Protein AF-A0A1G0ZUS7-F1 (afdb_monomer_lite)

Sequence (231 aa):
MAGQDLVIRFDSADAAWLKGYTHFLSGVLDILMAYDWMPVWNQCAHLVFSNPKPIPPIAQHAAIGNRRDMGQWLDFIAALHDMRLELIQKDGLRRARDEFRGMISSSRVCWQRVLAETDDEHEWLPGPTQTGPGGAKITAQQIEGWQLVLNELESILQGQKLLPHWRIKAGEGINVEKFVNSPPRLDMVLLIQGSAFIPYLEEGPMSDRDTWQRLIQPFGPGFPMFALWSN

Foldseek 3Di:
DPDDPQDADDDPLNVLQVQLVVLQVLLVVLVVVQWDLVQLCLLAVVVPDVDDVPDRPVNVVDDPDPCVVVSNVVSVVSSLQSQQTDGPHLQSLVSSLVSNVSSLVSLVVSLVVLVVDDDQDAHCDHDQVHAYTPRDHDHPVNSVLVNLVSVLSNCQSVQQAFEDAPPDDPQKGFRSVVCSNGPDRGRPVCVNVVVVRVVRIDGHHYPDPVVVCVSCVVCPVNSVVCVVSSD

Secondary structure (DSSP, 8-state):
-PPPP------HHHHHHHHHHHHHHHHHHHHHHHB--HHHHHHHHHHH-SS-SSPPTGGGTPPPSTTHHHHHHHHHHHHHHT-EE-B--TTHHHHHHHHHHHHHHHHHHHHHHHTT----SS-SS--TTS--GGG----HHHHHHHHHHHHHHHHHHTTSSBBP-TTSPTTEEE-HHHHHHSPPPEEHHHHHHSGGGGGGEEES-B--HHHHHHHTGGGGGGHHHHHHHH-

Radius of gyration: 21.59 Å; chains: 1; bounding box: 58×38×53 Å

Structure (mmCIF, N/CA/C/O backbone):
data_AF-A0A1G0ZUS7-F1
#
_entry.id   AF-A0A1G0ZUS7-F1
#
loop_
_atom_site.group_PDB
_atom_site.id
_atom_site.type_symbol
_atom_site.label_atom_id
_atom_site.label_alt_id
_atom_site.label_comp_id
_atom_site.label_asym_id
_atom_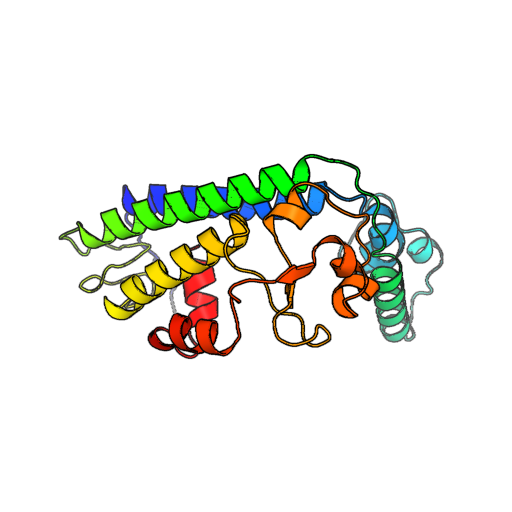site.label_entity_id
_atom_site.label_seq_id
_atom_site.pdbx_PDB_ins_code
_atom_site.Cartn_x
_atom_site.Cartn_y
_atom_site.Cartn_z
_atom_site.occupancy
_atom_site.B_iso_or_equiv
_atom_site.auth_seq_id
_atom_site.auth_comp_id
_atom_site.auth_asym_id
_atom_site.auth_atom_id
_atom_site.pdbx_PDB_model_num
ATOM 1 N N . MET A 1 1 ? 14.882 -6.032 32.076 1.00 41.84 1 MET A N 1
ATOM 2 C CA . MET A 1 1 ? 13.448 -6.080 32.421 1.00 41.84 1 MET A CA 1
ATOM 3 C C . MET A 1 1 ? 12.914 -7.351 31.799 1.00 41.84 1 MET A C 1
ATOM 5 O O . MET A 1 1 ? 13.115 -7.529 30.605 1.00 41.84 1 MET A O 1
ATOM 9 N N . ALA A 1 2 ? 12.400 -8.278 32.608 1.00 43.47 2 ALA A N 1
ATOM 10 C CA . ALA A 1 2 ? 11.732 -9.468 32.088 1.00 43.47 2 ALA A CA 1
ATOM 11 C C . ALA A 1 2 ? 10.579 -8.998 31.191 1.00 43.47 2 ALA A C 1
ATOM 13 O O . ALA A 1 2 ? 9.853 -8.085 31.589 1.00 43.47 2 ALA A O 1
ATOM 14 N N . GLY A 1 3 ? 10.487 -9.529 29.969 1.00 52.81 3 GLY A N 1
ATOM 15 C CA . GLY A 1 3 ? 9.371 -9.225 29.081 1.00 52.81 3 GLY A CA 1
ATOM 16 C C . GLY A 1 3 ? 8.083 -9.581 29.809 1.00 52.81 3 GLY A C 1
ATOM 17 O O . GLY A 1 3 ? 7.973 -10.687 30.328 1.00 52.81 3 GLY A O 1
ATOM 18 N N . GLN A 1 4 ? 7.158 -8.632 29.931 1.00 62.69 4 GLN A N 1
ATOM 19 C CA . GLN A 1 4 ? 5.796 -8.998 30.295 1.00 62.69 4 GLN A CA 1
ATOM 20 C C . GLN A 1 4 ? 5.309 -9.968 29.220 1.00 62.69 4 GLN A C 1
ATOM 22 O O . GLN A 1 4 ? 5.451 -9.667 28.032 1.00 62.69 4 GLN A O 1
ATOM 27 N N . ASP A 1 5 ? 4.815 -11.134 29.628 1.00 73.06 5 ASP A N 1
ATOM 28 C CA . ASP A 1 5 ? 4.242 -12.096 28.697 1.00 73.06 5 ASP A CA 1
ATOM 29 C C . ASP A 1 5 ? 3.102 -11.400 27.943 1.00 73.06 5 ASP A C 1
ATOM 31 O O . ASP A 1 5 ? 2.133 -10.935 28.545 1.00 73.06 5 ASP A O 1
ATOM 35 N N . LEU A 1 6 ? 3.254 -11.263 26.624 1.00 84.12 6 LEU A N 1
ATOM 36 C CA . LEU A 1 6 ? 2.206 -10.748 25.753 1.00 84.12 6 LEU A CA 1
ATOM 37 C C . LEU A 1 6 ? 1.100 -11.804 25.691 1.00 84.12 6 LEU A C 1
ATOM 39 O O . LEU A 1 6 ? 1.192 -12.767 24.932 1.00 84.12 6 LEU A O 1
ATOM 43 N N . VAL A 1 7 ? 0.076 -11.634 26.521 1.00 88.31 7 VAL A N 1
ATOM 44 C CA . VAL A 1 7 ? -1.140 -12.447 26.492 1.00 88.31 7 VAL A CA 1
ATOM 45 C C . VAL A 1 7 ? -2.146 -11.736 25.601 1.00 88.31 7 VAL A C 1
ATOM 47 O O . VAL A 1 7 ? -2.374 -10.547 25.790 1.00 88.31 7 VAL A O 1
ATOM 50 N N . ILE A 1 8 ? -2.707 -12.458 24.631 1.00 91.25 8 ILE A N 1
ATOM 51 C CA . ILE A 1 8 ? -3.741 -11.976 23.708 1.00 91.25 8 ILE A CA 1
ATOM 52 C C . ILE A 1 8 ? -4.819 -13.044 23.602 1.00 91.25 8 ILE A C 1
ATOM 54 O O . ILE A 1 8 ? -4.498 -14.223 23.408 1.00 91.25 8 ILE A O 1
ATOM 58 N N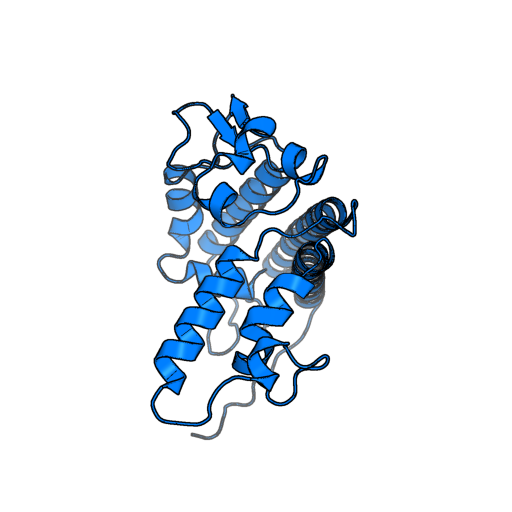 . ARG A 1 9 ? -6.086 -12.644 23.702 1.00 92.25 9 ARG A N 1
ATOM 59 C CA . ARG A 1 9 ? -7.227 -13.538 23.515 1.00 92.25 9 ARG A CA 1
ATOM 60 C C . ARG A 1 9 ? -7.836 -13.321 22.134 1.00 92.25 9 ARG A C 1
ATOM 62 O O . ARG A 1 9 ? -8.729 -12.512 21.969 1.00 92.25 9 ARG A O 1
ATOM 69 N N . PHE A 1 10 ? -7.366 -14.103 21.165 1.00 92.19 10 PHE A N 1
ATOM 70 C CA . PHE A 1 10 ? -7.864 -14.020 19.794 1.00 92.19 10 PHE A CA 1
ATOM 71 C C . PHE A 1 10 ? -9.353 -14.352 19.700 1.00 92.19 10 PHE A C 1
ATOM 73 O O . PHE A 1 10 ? -9.780 -15.450 20.077 1.00 92.19 10 PHE A O 1
ATOM 80 N N . ASP A 1 11 ? -10.109 -13.428 19.128 1.00 93.19 11 ASP A N 1
ATOM 81 C CA . ASP A 1 11 ? -11.555 -13.515 19.023 1.00 93.19 11 ASP A CA 1
ATOM 82 C C . ASP A 1 11 ? -12.038 -13.478 17.546 1.00 93.19 11 ASP A C 1
ATOM 84 O O . ASP A 1 11 ? -11.294 -13.726 16.585 1.00 93.19 11 ASP A O 1
ATOM 88 N N . SER A 1 12 ? -13.334 -13.235 17.341 1.00 94.94 12 SER A N 1
ATOM 89 C CA . SER A 1 12 ? -13.907 -13.099 16.007 1.00 94.94 12 SER A CA 1
ATOM 90 C C . SER A 1 12 ? -13.539 -11.786 15.303 1.00 94.94 12 SER A C 1
ATOM 92 O O . SER A 1 12 ? -13.473 -11.784 14.066 1.00 94.94 12 SER A O 1
ATOM 94 N N . ALA A 1 13 ? -13.332 -10.680 16.021 1.00 95.88 13 ALA A N 1
ATOM 95 C CA . ALA A 1 13 ? -12.836 -9.438 15.443 1.00 95.88 13 ALA A CA 1
ATOM 96 C C . ALA A 1 13 ? -11.406 -9.623 14.932 1.00 95.88 13 ALA A C 1
ATOM 98 O O . ALA A 1 13 ? -11.127 -9.329 13.765 1.00 95.88 13 ALA A O 1
ATOM 99 N N . ASP A 1 14 ? -10.552 -10.258 15.728 1.00 95.25 14 ASP A N 1
ATOM 100 C CA . ASP A 1 14 ? -9.160 -10.524 15.375 1.00 95.25 14 ASP A CA 1
ATOM 101 C C . ASP A 1 14 ? -9.022 -11.481 14.187 1.00 95.25 14 ASP A C 1
ATOM 103 O O . ASP A 1 14 ? -8.157 -11.321 13.321 1.00 95.25 14 ASP A O 1
ATOM 107 N N . ALA A 1 15 ? -9.922 -12.461 14.078 1.00 96.75 15 ALA A N 1
ATOM 108 C CA . ALA A 1 15 ? -9.993 -13.316 12.899 1.00 96.75 15 ALA A CA 1
ATOM 109 C C . ALA A 1 15 ? -10.346 -12.520 11.625 1.00 96.75 15 ALA A C 1
ATOM 111 O O . ALA A 1 15 ? -9.809 -12.797 10.547 1.00 96.75 15 ALA A O 1
ATOM 112 N N . ALA A 1 16 ? -11.236 -11.524 11.724 1.00 98.00 16 ALA A N 1
ATOM 113 C CA . ALA A 1 16 ? -11.559 -10.639 10.603 1.00 98.00 16 ALA A CA 1
ATOM 114 C C . ALA A 1 16 ? -10.386 -9.707 10.265 1.00 98.00 16 ALA A C 1
ATOM 116 O O . ALA A 1 16 ? -10.085 -9.516 9.085 1.00 98.00 16 ALA A O 1
ATOM 117 N N . TRP A 1 17 ? -9.685 -9.197 11.278 1.00 97.88 17 TRP A N 1
ATOM 118 C CA . TRP A 1 17 ? -8.449 -8.442 11.103 1.00 97.88 17 TRP A CA 1
ATOM 119 C C . TRP A 1 17 ? -7.387 -9.244 10.344 1.00 97.88 17 TRP A C 1
ATOM 121 O O . TRP A 1 17 ? -6.892 -8.780 9.317 1.00 97.88 17 TRP A O 1
ATOM 131 N N . LEU A 1 18 ? -7.087 -10.468 10.793 1.00 97.81 18 LEU A N 1
ATOM 132 C CA . LEU A 1 18 ? -6.059 -11.322 10.192 1.00 97.81 18 LEU A CA 1
ATOM 133 C C . LEU A 1 18 ? -6.399 -11.685 8.741 1.00 97.81 18 LEU A C 1
ATOM 135 O O . LEU A 1 18 ? -5.521 -11.748 7.874 1.00 97.81 18 LEU A O 1
ATOM 139 N N . LYS A 1 19 ? -7.690 -11.885 8.454 1.00 98.38 19 LYS A N 1
ATOM 140 C CA . LYS A 1 19 ? -8.176 -12.063 7.084 1.00 98.38 19 LYS A CA 1
ATOM 141 C C . LYS A 1 19 ? -7.909 -10.818 6.233 1.00 98.38 19 LYS A C 1
ATOM 143 O O . LYS A 1 19 ? -7.428 -10.951 5.110 1.00 98.38 19 LYS A O 1
ATOM 148 N N . GLY A 1 20 ? -8.180 -9.625 6.765 1.00 98.25 20 GLY A N 1
ATOM 149 C CA . GLY A 1 20 ? -7.844 -8.361 6.108 1.00 98.25 20 GLY A CA 1
ATOM 150 C C . GLY A 1 20 ? -6.352 -8.241 5.801 1.00 98.25 20 GLY A C 1
ATOM 151 O O . GLY A 1 20 ? -5.985 -7.894 4.680 1.00 98.25 20 GLY A O 1
ATOM 152 N N . TYR A 1 21 ? -5.505 -8.647 6.743 1.00 97.50 21 TYR A N 1
ATOM 153 C CA . TYR A 1 21 ? -4.051 -8.568 6.599 1.00 97.50 21 TYR A CA 1
ATOM 154 C C . TYR A 1 21 ? -3.537 -9.522 5.527 1.00 97.50 21 TYR A C 1
ATOM 156 O O . TYR A 1 21 ? -2.654 -9.196 4.733 1.00 97.50 21 TYR A O 1
ATOM 164 N N . THR A 1 22 ? -4.140 -10.709 5.466 1.00 98.44 22 THR A N 1
ATOM 165 C CA . THR A 1 22 ? -3.859 -11.703 4.428 1.00 98.44 22 THR A CA 1
ATOM 166 C C . THR A 1 22 ? -4.202 -11.157 3.045 1.00 98.44 22 THR A C 1
ATOM 168 O O . THR A 1 22 ? -3.399 -11.299 2.122 1.00 98.44 22 THR A O 1
ATOM 171 N N . HIS A 1 23 ? -5.351 -10.491 2.908 1.00 98.69 23 HIS A N 1
ATOM 172 C CA . HIS A 1 23 ? -5.738 -9.810 1.675 1.00 98.69 23 HIS A CA 1
ATOM 173 C C . HIS A 1 23 ? -4.736 -8.704 1.298 1.00 98.69 23 HIS A C 1
ATOM 175 O O . HIS A 1 23 ? -4.253 -8.669 0.169 1.00 98.69 23 HIS A O 1
ATOM 181 N N . PHE A 1 24 ? -4.338 -7.847 2.244 1.00 98.31 24 PHE A N 1
ATOM 182 C CA . PHE A 1 24 ? -3.333 -6.806 1.995 1.00 98.31 24 PHE A CA 1
ATOM 183 C C . PHE A 1 24 ? -2.016 -7.382 1.452 1.00 98.31 24 PHE A C 1
ATOM 185 O O . PHE A 1 24 ? -1.538 -6.963 0.393 1.00 98.31 24 PHE A O 1
ATOM 192 N N . LEU A 1 25 ? -1.453 -8.381 2.140 1.00 98.19 25 LEU A N 1
ATOM 193 C CA . LEU A 1 25 ? -0.204 -9.025 1.729 1.00 98.19 25 LEU A CA 1
ATOM 194 C C . LEU A 1 25 ? -0.339 -9.719 0.371 1.00 98.19 25 LEU A C 1
ATOM 196 O O . LEU A 1 25 ? 0.558 -9.601 -0.463 1.00 98.19 25 LEU A O 1
ATOM 200 N N . SER A 1 26 ? -1.462 -10.397 0.128 1.00 98.62 26 SER A N 1
ATOM 201 C CA . SER A 1 26 ? -1.737 -11.051 -1.156 1.00 98.62 26 SER A CA 1
ATOM 202 C C . SER A 1 26 ? -1.781 -10.033 -2.294 1.00 98.62 26 SER A C 1
ATOM 204 O O . SER A 1 26 ? -1.137 -10.244 -3.319 1.00 98.62 26 SER A O 1
ATOM 206 N N . GLY A 1 27 ? -2.421 -8.878 -2.086 1.00 98.38 27 GLY A N 1
ATOM 207 C CA . GLY A 1 27 ? -2.464 -7.810 -3.082 1.00 98.38 27 GLY A CA 1
ATOM 208 C C . GLY A 1 27 ? -1.089 -7.213 -3.398 1.00 98.38 27 GLY A C 1
ATOM 209 O O . GLY A 1 27 ? -0.759 -6.999 -4.565 1.00 98.38 27 GLY A O 1
ATOM 210 N N . VAL A 1 28 ? -0.240 -7.006 -2.384 1.00 97.94 28 VAL A N 1
ATOM 211 C CA . VAL A 1 28 ? 1.154 -6.570 -2.596 1.00 97.94 28 VAL A CA 1
ATOM 212 C C . VAL A 1 28 ? 1.936 -7.610 -3.402 1.00 97.94 28 VAL A C 1
ATOM 214 O O . VAL A 1 28 ? 2.637 -7.257 -4.353 1.00 97.94 28 VAL A O 1
ATOM 217 N N . LEU A 1 29 ? 1.801 -8.892 -3.057 1.00 98.25 29 LEU A N 1
ATOM 218 C CA . LEU A 1 29 ? 2.457 -9.980 -3.779 1.00 98.25 29 LEU A CA 1
ATOM 219 C C . LEU A 1 29 ? 1.969 -10.083 -5.225 1.00 98.25 29 LEU A C 1
ATOM 221 O O . LEU A 1 29 ? 2.790 -10.265 -6.119 1.00 98.25 29 LEU A O 1
ATOM 225 N N . ASP A 1 30 ? 0.677 -9.897 -5.482 1.00 98.31 30 ASP A N 1
ATOM 226 C CA . ASP A 1 30 ? 0.121 -9.897 -6.835 1.00 98.31 30 ASP A CA 1
ATOM 227 C C . ASP A 1 30 ? 0.687 -8.766 -7.708 1.00 98.31 30 ASP A C 1
ATOM 229 O O . ASP A 1 30 ? 0.954 -8.988 -8.891 1.00 98.31 30 ASP A O 1
ATOM 233 N N . ILE A 1 31 ? 0.944 -7.578 -7.141 1.00 96.88 31 ILE A N 1
ATOM 234 C CA . ILE A 1 31 ? 1.641 -6.489 -7.852 1.00 96.88 31 ILE A CA 1
ATOM 235 C C . ILE A 1 31 ? 3.081 -6.894 -8.164 1.00 96.88 31 ILE A C 1
ATOM 237 O O . ILE A 1 31 ? 3.533 -6.727 -9.297 1.00 96.88 31 ILE A O 1
ATOM 241 N N . LEU A 1 32 ? 3.809 -7.428 -7.178 1.00 95.81 32 LEU A N 1
ATOM 242 C CA . LEU A 1 32 ? 5.198 -7.848 -7.370 1.00 95.81 32 LEU A CA 1
ATOM 243 C C . LEU A 1 32 ? 5.288 -8.948 -8.433 1.00 95.81 32 LEU A C 1
ATOM 245 O O . LEU A 1 32 ? 6.095 -8.858 -9.349 1.00 95.81 32 LEU A O 1
ATOM 249 N N . MET A 1 33 ? 4.414 -9.946 -8.378 1.00 97.12 33 MET A N 1
ATOM 250 C CA . MET A 1 33 ? 4.411 -11.069 -9.313 1.00 97.12 33 MET A CA 1
ATOM 251 C C . MET A 1 33 ? 3.869 -10.717 -10.706 1.00 97.12 33 MET A C 1
ATOM 253 O O . MET A 1 33 ? 4.041 -11.509 -11.637 1.00 97.12 33 MET A O 1
ATOM 257 N N . ALA A 1 34 ? 3.229 -9.555 -10.874 1.00 97.94 34 ALA A N 1
ATOM 258 C CA . ALA A 1 34 ? 2.737 -9.103 -12.173 1.00 97.94 34 ALA A CA 1
ATOM 259 C C . ALA A 1 34 ? 3.859 -8.806 -13.174 1.00 97.94 34 ALA A C 1
ATOM 261 O O . ALA A 1 34 ? 3.647 -8.947 -14.383 1.00 97.94 34 ALA A O 1
ATOM 262 N N . TYR A 1 35 ? 5.038 -8.422 -12.683 1.00 98.12 35 TYR A N 1
ATOM 263 C CA . TYR A 1 35 ? 6.140 -7.914 -13.492 1.00 98.12 35 TYR A CA 1
ATOM 264 C C . TYR A 1 35 ? 7.368 -8.828 -13.461 1.00 98.12 35 TYR A C 1
ATOM 266 O O . TYR A 1 35 ? 7.625 -9.518 -12.476 1.00 98.12 35 TYR A O 1
ATOM 274 N N . ASP A 1 36 ? 8.144 -8.819 -14.545 1.00 97.50 36 ASP A N 1
ATOM 275 C CA . ASP A 1 36 ? 9.437 -9.503 -14.595 1.00 97.50 36 ASP A CA 1
ATOM 276 C C . ASP A 1 36 ? 10.513 -8.687 -13.873 1.00 97.50 36 ASP A C 1
ATOM 278 O O . ASP A 1 36 ? 11.003 -7.688 -14.395 1.00 97.50 36 ASP A O 1
ATOM 282 N N . TRP A 1 37 ? 10.898 -9.132 -12.678 1.00 96.44 37 TRP A N 1
ATOM 283 C CA . TRP A 1 37 ? 11.919 -8.492 -11.845 1.00 96.44 37 TRP A CA 1
ATOM 284 C C . TRP A 1 37 ? 13.352 -8.924 -12.161 1.00 96.44 37 TRP A C 1
ATOM 286 O O . TRP A 1 37 ? 14.287 -8.421 -11.534 1.00 96.44 37 TRP A O 1
ATOM 296 N N . MET A 1 38 ? 13.558 -9.827 -13.124 1.00 95.94 38 MET A N 1
ATOM 297 C CA . MET A 1 38 ? 14.890 -10.319 -13.472 1.00 95.94 38 MET A CA 1
ATOM 298 C C . MET A 1 38 ? 15.885 -9.203 -13.859 1.00 95.94 38 MET A C 1
ATOM 300 O O . MET A 1 38 ? 17.042 -9.288 -13.439 1.00 95.94 38 MET A O 1
ATOM 304 N N . PRO A 1 39 ? 15.495 -8.127 -14.579 1.00 96.00 39 PRO A N 1
ATOM 305 C CA . PRO A 1 39 ? 16.400 -7.009 -14.854 1.00 96.00 39 PRO A CA 1
ATOM 306 C C . PRO A 1 39 ? 16.938 -6.353 -13.577 1.00 96.00 39 PRO A C 1
ATOM 308 O O . PRO A 1 39 ? 18.144 -6.198 -13.427 1.00 96.00 39 PRO A O 1
ATOM 311 N N . VAL A 1 40 ? 16.066 -6.064 -12.609 1.00 95.62 40 VAL A N 1
ATOM 312 C CA . VAL A 1 40 ? 16.440 -5.464 -11.314 1.00 95.62 40 VAL A CA 1
ATOM 313 C C . VAL A 1 40 ? 17.296 -6.429 -10.498 1.00 95.62 40 VAL A C 1
ATOM 315 O O . VAL A 1 40 ? 18.330 -6.041 -9.952 1.00 95.62 40 VAL A O 1
ATOM 318 N N . TRP A 1 41 ? 16.903 -7.706 -10.460 1.00 95.00 41 TRP A N 1
ATOM 319 C CA . TRP A 1 41 ? 17.656 -8.767 -9.794 1.00 95.00 41 TRP A CA 1
ATOM 320 C C . TRP A 1 41 ? 19.113 -8.818 -10.268 1.00 95.00 41 TRP A C 1
ATOM 322 O O . TRP A 1 41 ? 20.037 -8.872 -9.453 1.00 95.00 41 TRP A O 1
ATOM 332 N N . ASN A 1 42 ? 19.319 -8.744 -11.585 1.00 94.94 42 ASN A N 1
ATOM 333 C CA . ASN A 1 42 ? 20.638 -8.793 -12.212 1.00 94.94 42 ASN A CA 1
ATOM 334 C C . ASN A 1 42 ? 21.555 -7.627 -11.821 1.00 94.94 42 ASN A C 1
ATOM 336 O O . ASN A 1 42 ? 22.771 -7.768 -11.967 1.00 94.94 42 ASN A O 1
ATOM 340 N N . GLN A 1 43 ? 21.001 -6.520 -11.318 1.00 93.44 43 GLN A N 1
ATOM 341 C CA . GLN A 1 43 ? 21.778 -5.353 -10.904 1.00 93.44 43 GLN A CA 1
ATOM 342 C C . GLN A 1 43 ? 22.108 -5.342 -9.415 1.00 93.44 43 GLN A C 1
ATOM 344 O O . GLN A 1 43 ? 23.194 -4.906 -9.057 1.00 93.44 43 GLN A O 1
ATOM 349 N N . CYS A 1 44 ? 21.209 -5.796 -8.533 1.00 92.12 44 CYS A N 1
ATOM 350 C CA . CYS A 1 44 ? 21.365 -5.523 -7.097 1.00 92.12 44 CYS A CA 1
ATOM 351 C C . CYS A 1 44 ? 21.119 -6.698 -6.141 1.00 92.12 44 CYS A C 1
ATOM 353 O O . CYS A 1 44 ? 21.248 -6.513 -4.929 1.00 92.12 44 CYS A O 1
ATOM 355 N N . ALA A 1 45 ? 20.803 -7.915 -6.604 1.00 92.88 45 ALA A N 1
ATOM 356 C CA . ALA A 1 45 ? 20.431 -8.986 -5.669 1.00 92.88 45 ALA A CA 1
ATOM 357 C C . ALA A 1 45 ? 21.566 -9.392 -4.701 1.00 92.88 45 ALA A C 1
ATOM 359 O O . ALA A 1 45 ? 21.294 -9.787 -3.568 1.00 92.88 45 ALA A O 1
ATOM 360 N N . HIS A 1 46 ? 22.838 -9.237 -5.085 1.00 90.25 46 HIS A N 1
ATOM 361 C CA . HIS A 1 46 ? 24.004 -9.476 -4.214 1.00 90.25 46 HIS A CA 1
ATOM 362 C C . HIS A 1 46 ? 24.165 -8.446 -3.090 1.00 90.25 46 HIS A C 1
ATOM 364 O O . HIS A 1 46 ? 24.976 -8.655 -2.189 1.00 90.25 46 HIS A O 1
ATOM 370 N N . LEU A 1 47 ? 23.417 -7.341 -3.132 1.00 88.12 47 LEU A N 1
ATOM 371 C CA . LEU A 1 47 ? 23.387 -6.338 -2.065 1.00 88.12 47 LEU A CA 1
ATOM 372 C C . LEU A 1 47 ? 22.438 -6.729 -0.934 1.00 88.12 47 LEU A C 1
ATOM 374 O O . LEU A 1 47 ? 22.656 -6.349 0.212 1.00 88.12 47 LEU A O 1
ATOM 378 N N . VAL A 1 48 ? 21.388 -7.481 -1.269 1.00 88.31 48 VAL A N 1
ATOM 379 C CA . VAL A 1 48 ? 20.289 -7.819 -0.357 1.00 88.31 48 VAL A CA 1
ATOM 380 C C . VAL A 1 48 ? 20.406 -9.257 0.146 1.00 88.31 48 VAL A C 1
ATOM 382 O O . VAL A 1 48 ? 20.138 -9.530 1.314 1.00 88.31 48 VAL A O 1
ATOM 385 N N . PHE A 1 49 ? 20.838 -10.184 -0.712 1.00 89.69 49 PHE A N 1
ATOM 386 C CA . PHE A 1 49 ? 20.911 -11.606 -0.393 1.00 89.69 49 PHE A CA 1
ATOM 387 C C . PHE A 1 49 ? 22.358 -12.064 -0.235 1.00 89.69 49 PHE A C 1
ATOM 389 O O . PHE A 1 49 ? 23.214 -11.775 -1.067 1.00 89.69 49 PHE A O 1
ATOM 396 N N . SER A 1 50 ? 22.627 -12.863 0.800 1.00 89.25 50 SER A N 1
ATOM 397 C CA . SER A 1 50 ? 23.965 -13.425 1.030 1.00 89.25 50 SER A CA 1
ATOM 398 C C . SER A 1 50 ? 24.374 -14.472 -0.015 1.00 89.25 50 SER A C 1
ATOM 400 O O . SER A 1 50 ? 25.561 -14.702 -0.213 1.00 89.25 50 SER A O 1
ATOM 402 N N . ASN A 1 51 ? 23.407 -15.125 -0.668 1.00 88.62 51 ASN A N 1
ATOM 403 C CA . ASN A 1 51 ? 23.647 -16.139 -1.698 1.00 88.62 51 ASN A CA 1
ATOM 404 C C . ASN A 1 51 ? 22.548 -16.082 -2.778 1.00 88.62 51 ASN A C 1
ATOM 406 O O . ASN A 1 51 ? 21.685 -16.966 -2.817 1.00 88.62 51 ASN A O 1
ATOM 410 N N . PRO A 1 52 ? 22.514 -15.016 -3.602 1.00 91.44 52 PRO A N 1
ATOM 411 C CA . PRO A 1 52 ? 21.477 -14.846 -4.609 1.00 91.44 52 PRO A CA 1
ATOM 412 C C . PRO A 1 52 ? 21.573 -15.961 -5.656 1.00 91.44 52 PRO A C 1
ATOM 414 O O . PRO A 1 52 ? 22.647 -16.256 -6.184 1.00 91.44 52 PRO A O 1
ATOM 417 N N . LYS A 1 53 ? 20.432 -16.580 -5.965 1.00 91.50 53 LYS A N 1
ATOM 418 C CA . LYS A 1 53 ? 20.293 -17.552 -7.052 1.00 91.50 53 LYS A CA 1
ATOM 419 C C . LYS A 1 53 ? 19.182 -17.097 -8.006 1.00 91.50 53 LYS A C 1
ATOM 421 O O . LYS A 1 53 ? 18.045 -17.008 -7.551 1.00 91.50 53 LYS A O 1
ATOM 426 N N . PRO A 1 54 ? 19.480 -16.854 -9.296 1.00 93.38 54 PRO A N 1
ATOM 427 C CA . PRO A 1 54 ? 20.803 -16.926 -9.932 1.00 93.38 54 PRO A CA 1
ATOM 428 C C . PRO A 1 54 ? 21.751 -15.810 -9.460 1.00 93.38 54 PRO A C 1
ATOM 430 O O . PRO A 1 54 ? 21.303 -14.781 -8.960 1.00 93.38 54 PRO A O 1
ATOM 433 N N . ILE A 1 55 ? 23.063 -16.015 -9.620 1.00 91.44 55 ILE A N 1
ATOM 434 C CA . ILE A 1 55 ? 24.073 -15.005 -9.266 1.00 91.44 55 ILE A CA 1
ATOM 435 C C . ILE A 1 55 ? 23.953 -13.828 -10.250 1.00 91.44 55 ILE A C 1
ATOM 437 O O . ILE A 1 55 ? 24.080 -14.070 -11.456 1.00 91.44 55 ILE A O 1
ATOM 441 N N . PRO A 1 56 ? 23.761 -12.580 -9.777 1.00 92.69 56 PRO A N 1
ATOM 442 C CA . PRO A 1 56 ? 23.726 -11.403 -10.640 1.00 92.69 56 PRO A CA 1
ATOM 443 C C . PRO A 1 56 ? 24.979 -11.314 -11.521 1.00 92.69 56 PRO A C 1
ATOM 445 O O . PRO A 1 56 ? 26.083 -11.513 -11.003 1.00 92.69 56 PRO A O 1
ATOM 448 N N . PRO A 1 57 ? 24.862 -11.006 -12.825 1.00 91.69 57 PRO A N 1
ATOM 449 C CA . PRO A 1 57 ? 26.016 -10.938 -13.722 1.00 91.69 57 PRO A CA 1
ATOM 450 C C . PRO A 1 57 ? 27.119 -10.002 -13.217 1.00 91.69 57 PRO A C 1
ATOM 452 O O . PRO A 1 57 ? 28.290 -10.375 -13.216 1.00 91.69 57 PRO A O 1
ATOM 455 N N . ILE A 1 58 ? 26.754 -8.819 -12.707 1.00 83.75 58 ILE A N 1
ATOM 456 C CA . ILE A 1 58 ? 27.732 -7.850 -12.196 1.00 83.75 58 ILE A CA 1
ATOM 457 C C . ILE A 1 58 ? 28.472 -8.369 -10.956 1.00 83.75 58 ILE A C 1
ATOM 459 O O . ILE A 1 58 ? 29.674 -8.147 -10.816 1.00 83.75 58 ILE A O 1
ATOM 463 N N . ALA A 1 59 ? 27.802 -9.152 -10.105 1.00 84.88 59 ALA A N 1
ATOM 464 C CA . ALA A 1 59 ? 28.396 -9.726 -8.899 1.00 84.88 59 ALA A CA 1
ATOM 465 C C . ALA A 1 59 ? 29.530 -10.718 -9.206 1.00 84.88 59 ALA A C 1
ATOM 467 O O . ALA A 1 59 ? 30.419 -10.902 -8.379 1.00 84.88 59 ALA A O 1
ATOM 468 N N . GLN A 1 60 ? 29.531 -11.328 -10.398 1.00 82.69 60 GLN A N 1
ATOM 469 C CA . GLN A 1 60 ? 30.602 -12.227 -10.850 1.00 82.69 60 GLN A CA 1
ATOM 470 C C . GLN A 1 60 ? 31.902 -11.474 -11.176 1.00 82.69 60 GLN A C 1
ATOM 472 O O . GLN A 1 60 ? 32.978 -12.070 -11.180 1.00 82.69 60 GLN A O 1
ATOM 477 N N . HIS A 1 61 ? 31.808 -10.169 -11.444 1.00 80.62 61 HIS A N 1
ATOM 478 C CA . HIS A 1 61 ? 32.919 -9.325 -11.887 1.00 80.62 61 HIS A CA 1
ATOM 479 C C . HIS A 1 61 ? 33.248 -8.179 -10.915 1.00 80.62 61 HIS A C 1
ATOM 481 O O . HIS A 1 61 ? 34.259 -7.496 -11.092 1.00 80.62 61 HIS A O 1
ATOM 487 N N . ALA A 1 62 ? 32.419 -7.952 -9.893 1.00 73.94 62 ALA A N 1
ATOM 488 C CA . ALA A 1 62 ? 32.606 -6.886 -8.918 1.00 73.94 62 ALA A CA 1
ATOM 489 C C . ALA A 1 62 ? 33.868 -7.112 -8.063 1.00 73.94 62 ALA A C 1
ATOM 491 O O . ALA A 1 62 ? 34.084 -8.181 -7.491 1.00 73.94 62 ALA A O 1
ATOM 492 N N . ALA A 1 63 ? 34.714 -6.084 -7.951 1.00 64.12 63 ALA A N 1
ATOM 493 C CA . ALA A 1 63 ? 35.942 -6.147 -7.162 1.00 64.12 63 ALA A CA 1
ATOM 494 C C . ALA A 1 63 ? 35.658 -6.133 -5.646 1.00 64.12 63 ALA A C 1
ATOM 496 O O . ALA A 1 63 ? 34.874 -5.320 -5.155 1.00 64.12 63 ALA A O 1
ATOM 497 N N . ILE A 1 64 ? 36.361 -6.975 -4.881 1.00 55.34 64 ILE A N 1
ATOM 498 C CA . ILE A 1 64 ? 36.312 -6.991 -3.409 1.00 55.34 64 ILE A CA 1
ATOM 499 C C . ILE A 1 64 ? 37.293 -5.928 -2.866 1.00 55.34 64 ILE A C 1
ATOM 501 O O . ILE A 1 64 ? 38.492 -6.026 -3.112 1.00 55.34 64 ILE A O 1
ATOM 505 N N . GLY A 1 65 ? 36.820 -4.909 -2.129 1.00 56.09 65 GLY A N 1
ATOM 506 C CA . GLY A 1 65 ? 37.684 -3.907 -1.463 1.00 56.09 65 GLY A CA 1
ATOM 507 C C . GLY A 1 65 ? 37.017 -2.547 -1.189 1.00 56.09 65 GLY A C 1
ATOM 508 O O . GLY A 1 65 ? 35.828 -2.394 -1.429 1.00 56.09 65 GLY A O 1
ATOM 509 N N . ASN A 1 66 ? 37.774 -1.533 -0.733 1.00 51.53 66 ASN A N 1
ATOM 510 C CA . ASN A 1 66 ? 37.302 -0.191 -0.293 1.00 51.53 66 ASN A CA 1
ATOM 511 C C . ASN A 1 66 ? 36.480 0.635 -1.317 1.00 51.53 66 ASN A C 1
ATOM 513 O O . ASN A 1 66 ? 35.998 1.713 -0.990 1.00 51.53 66 ASN A O 1
ATOM 517 N N . ARG A 1 67 ? 36.308 0.153 -2.555 1.00 58.19 67 ARG A N 1
ATOM 518 C CA . ARG A 1 67 ? 35.368 0.706 -3.552 1.00 58.19 67 ARG A CA 1
ATOM 519 C C . ARG A 1 67 ? 33.949 0.131 -3.425 1.00 58.19 67 ARG A C 1
ATOM 521 O O . ARG A 1 67 ? 33.106 0.435 -4.265 1.00 58.19 67 ARG A O 1
ATOM 528 N N . ARG A 1 68 ? 33.698 -0.693 -2.400 1.00 62.50 68 ARG A N 1
ATOM 529 C CA . ARG A 1 68 ? 32.428 -1.391 -2.172 1.00 62.50 68 ARG A CA 1
ATOM 530 C C . ARG A 1 68 ? 31.262 -0.409 -2.124 1.00 62.50 68 ARG A C 1
ATOM 532 O O . ARG A 1 68 ? 30.353 -0.559 -2.921 1.00 62.50 68 ARG A O 1
ATOM 539 N N . ASP A 1 69 ? 31.343 0.639 -1.310 1.00 72.62 69 ASP A N 1
ATOM 540 C CA . ASP A 1 69 ? 30.207 1.540 -1.074 1.00 72.62 69 ASP A CA 1
ATOM 541 C C . ASP A 1 69 ? 29.766 2.284 -2.344 1.00 72.62 69 ASP A C 1
ATOM 543 O O . ASP A 1 69 ? 28.583 2.314 -2.667 1.00 72.62 69 ASP A O 1
ATOM 547 N N . MET A 1 70 ? 30.713 2.826 -3.122 1.00 82.75 70 MET A N 1
ATOM 548 C CA . MET A 1 70 ? 30.393 3.478 -4.401 1.00 82.75 70 MET A CA 1
ATOM 549 C C . MET A 1 70 ? 29.826 2.479 -5.420 1.00 82.75 70 MET A C 1
ATOM 551 O O . MET A 1 70 ? 28.881 2.806 -6.130 1.00 82.75 70 MET A O 1
ATOM 555 N N . GLY A 1 71 ? 30.372 1.259 -5.480 1.00 82.62 71 GLY A N 1
ATOM 556 C CA . GLY A 1 71 ? 29.849 0.199 -6.346 1.00 82.62 71 GLY A CA 1
ATOM 557 C C . GLY A 1 71 ? 28.405 -0.171 -6.006 1.00 82.62 71 GLY A C 1
ATOM 558 O O . GLY A 1 71 ? 27.566 -0.211 -6.894 1.00 82.62 71 GLY A O 1
ATOM 559 N N . GLN A 1 72 ? 28.088 -0.334 -4.719 1.00 86.00 72 GLN A N 1
ATOM 560 C CA . GLN A 1 72 ? 26.730 -0.644 -4.259 1.00 86.00 72 GLN A CA 1
ATOM 561 C C . GLN A 1 72 ? 25.727 0.455 -4.625 1.00 86.00 72 GLN A C 1
ATOM 563 O O . GLN A 1 72 ? 24.620 0.160 -5.070 1.00 86.00 72 GLN A O 1
ATOM 568 N N . TRP A 1 73 ? 26.109 1.728 -4.478 1.00 88.19 73 TRP A N 1
ATOM 569 C CA . TRP A 1 73 ? 25.262 2.845 -4.902 1.00 88.19 73 TRP A CA 1
ATOM 570 C C . TRP A 1 73 ? 25.012 2.852 -6.411 1.00 88.19 73 TRP A C 1
ATOM 572 O O . TRP A 1 73 ? 23.883 3.091 -6.840 1.00 88.19 73 TRP A O 1
ATOM 582 N N . LEU A 1 74 ? 26.036 2.566 -7.218 1.00 90.62 74 LEU A N 1
ATOM 583 C CA . LEU A 1 74 ? 25.893 2.468 -8.671 1.00 90.62 74 LEU A CA 1
ATOM 584 C C . LEU A 1 74 ? 25.005 1.286 -9.079 1.00 90.62 74 LEU A C 1
ATOM 586 O O . LEU A 1 74 ? 24.162 1.455 -9.956 1.00 90.62 74 LEU A O 1
ATOM 590 N N . ASP A 1 75 ? 25.127 0.145 -8.404 1.00 90.81 75 ASP A N 1
ATOM 591 C CA . ASP A 1 75 ? 24.272 -1.028 -8.602 1.00 90.81 75 ASP A CA 1
ATOM 592 C C . ASP A 1 75 ? 22.796 -0.710 -8.281 1.00 90.81 75 ASP A C 1
ATOM 594 O O . ASP A 1 75 ? 21.900 -1.103 -9.026 1.00 90.81 75 ASP A O 1
ATOM 598 N N . PHE A 1 76 ? 22.511 0.071 -7.228 1.00 91.06 76 PHE A N 1
ATOM 599 C CA . PHE A 1 76 ? 21.147 0.543 -6.941 1.00 91.06 76 PHE A CA 1
ATOM 600 C C . PHE A 1 76 ? 20.615 1.519 -7.995 1.00 91.06 76 PHE A C 1
ATOM 602 O O . PHE A 1 76 ? 19.443 1.443 -8.366 1.00 91.06 76 PHE A O 1
ATOM 609 N N . ILE A 1 77 ? 21.454 2.432 -8.492 1.00 93.19 77 ILE A N 1
ATOM 610 C CA . ILE A 1 77 ? 21.070 3.351 -9.574 1.00 93.19 77 ILE A CA 1
ATOM 611 C C . ILE A 1 77 ? 20.776 2.563 -10.856 1.00 93.19 77 ILE A C 1
ATOM 613 O O . ILE A 1 77 ? 19.772 2.831 -11.517 1.00 93.19 77 ILE A O 1
ATOM 617 N N . ALA A 1 78 ? 21.611 1.575 -11.188 1.00 93.75 78 ALA A N 1
ATOM 618 C CA . ALA A 1 78 ? 21.393 0.679 -12.317 1.00 93.75 78 ALA A CA 1
ATOM 619 C C . ALA A 1 78 ? 20.094 -0.120 -12.145 1.00 93.75 78 ALA A C 1
ATOM 621 O O . ALA A 1 78 ? 19.287 -0.170 -13.067 1.00 93.75 78 ALA A O 1
ATOM 622 N N . ALA A 1 79 ? 19.838 -0.654 -10.947 1.00 94.56 79 ALA A N 1
ATOM 623 C CA . ALA A 1 79 ? 18.595 -1.341 -10.621 1.00 94.56 79 ALA A CA 1
ATOM 624 C C . ALA A 1 79 ? 17.368 -0.441 -10.827 1.00 94.56 79 ALA A C 1
ATOM 626 O O . ALA A 1 79 ? 16.415 -0.865 -11.470 1.00 94.56 79 ALA A O 1
ATOM 627 N N . LEU A 1 80 ? 17.401 0.811 -10.349 1.00 94.50 80 LEU A N 1
ATOM 628 C CA . LEU A 1 80 ? 16.325 1.785 -10.565 1.00 94.50 80 LEU A CA 1
ATOM 629 C C . LEU A 1 80 ? 16.127 2.100 -12.054 1.00 94.50 80 LEU A C 1
ATOM 631 O O . LEU A 1 80 ? 14.993 2.211 -12.516 1.00 94.50 80 LEU A O 1
ATOM 635 N N . HIS A 1 81 ? 17.216 2.236 -12.811 1.00 94.06 81 HIS A N 1
ATOM 636 C CA . HIS A 1 81 ? 17.152 2.452 -14.255 1.00 94.06 81 HIS A CA 1
ATOM 637 C C . HIS A 1 81 ? 16.561 1.238 -15.000 1.00 94.06 81 HIS A C 1
ATOM 639 O O . HIS A 1 81 ? 15.840 1.417 -15.982 1.00 94.06 81 HIS A O 1
ATOM 645 N N . ASP A 1 82 ? 16.809 0.025 -14.501 1.00 95.81 82 ASP A N 1
ATOM 646 C CA . ASP A 1 82 ? 16.282 -1.239 -15.025 1.00 95.81 82 ASP A CA 1
ATOM 647 C C . ASP A 1 82 ? 14.912 -1.626 -14.445 1.00 95.81 82 ASP A C 1
ATOM 649 O O . ASP A 1 82 ? 14.341 -2.635 -14.865 1.00 95.81 82 ASP A O 1
ATOM 653 N N . MET A 1 83 ? 14.306 -0.801 -13.576 1.00 95.56 83 MET A N 1
ATOM 654 C CA . MET A 1 83 ? 12.881 -0.887 -13.206 1.00 95.56 83 MET A CA 1
ATOM 655 C C . MET A 1 83 ? 11.974 -0.447 -14.370 1.00 95.56 83 MET A C 1
ATOM 657 O O . MET A 1 83 ? 11.075 0.383 -14.222 1.00 95.56 83 MET A O 1
ATOM 661 N N . ARG A 1 84 ? 12.234 -1.014 -15.548 1.00 95.44 84 ARG A N 1
ATOM 662 C CA . ARG A 1 84 ? 11.451 -0.940 -16.775 1.00 95.44 84 ARG A CA 1
ATOM 663 C C . ARG A 1 84 ? 10.891 -2.325 -17.071 1.00 95.44 84 ARG A C 1
ATOM 665 O O . ARG A 1 84 ? 11.325 -2.975 -18.022 1.00 95.44 84 ARG A O 1
ATOM 672 N N . LEU A 1 85 ? 9.997 -2.805 -16.221 1.00 97.25 85 LEU A N 1
ATOM 673 C CA . LEU A 1 85 ? 9.632 -4.213 -16.131 1.00 97.25 85 LEU A CA 1
ATOM 674 C C . LEU A 1 85 ? 8.497 -4.575 -17.084 1.00 97.25 85 LEU A C 1
ATOM 676 O O . LEU A 1 85 ? 7.471 -3.892 -17.139 1.00 97.25 85 LEU A O 1
ATOM 680 N N . GLU A 1 86 ? 8.671 -5.682 -17.798 1.00 97.69 86 GLU A N 1
ATOM 681 C CA . GLU A 1 86 ? 7.627 -6.249 -18.646 1.00 97.69 86 GLU A CA 1
ATOM 682 C C . GLU A 1 86 ? 6.516 -6.869 -17.799 1.00 97.69 86 GLU A C 1
ATOM 684 O O . GLU A 1 86 ? 6.762 -7.488 -16.761 1.00 97.69 86 GLU A O 1
ATOM 689 N N . LEU A 1 87 ? 5.277 -6.699 -18.256 1.00 97.12 87 LEU A N 1
ATOM 690 C CA . LEU A 1 87 ? 4.109 -7.293 -17.621 1.00 97.12 87 LEU A CA 1
ATOM 691 C C . LEU A 1 87 ? 3.998 -8.766 -18.032 1.00 97.12 87 LEU A C 1
ATOM 693 O O . LEU A 1 87 ? 3.672 -9.077 -19.179 1.00 97.12 87 LEU A O 1
ATOM 697 N N . ILE A 1 88 ? 4.221 -9.670 -17.083 1.00 97.81 88 ILE A N 1
ATOM 698 C CA . ILE A 1 88 ? 4.207 -11.123 -17.310 1.00 97.81 88 ILE A CA 1
ATOM 699 C C . ILE A 1 88 ? 2.925 -11.794 -16.816 1.00 97.81 88 ILE A C 1
ATOM 701 O O . ILE A 1 88 ? 2.534 -12.830 -17.354 1.00 97.81 88 ILE A O 1
ATOM 705 N N . GLN A 1 89 ? 2.216 -11.189 -15.857 1.00 96.31 89 GLN A N 1
ATOM 706 C CA . GLN A 1 89 ? 0.876 -11.627 -15.461 1.00 96.31 89 GLN A CA 1
ATOM 707 C C . GLN A 1 89 ? -0.128 -10.497 -15.647 1.00 96.31 89 GLN A C 1
ATOM 709 O O . GLN A 1 89 ? -0.278 -9.622 -14.796 1.00 96.31 89 GLN A O 1
ATOM 714 N N . LYS A 1 90 ? -0.869 -10.558 -16.756 1.00 92.50 90 LYS A N 1
ATOM 715 C CA . LYS A 1 90 ? -1.839 -9.524 -17.158 1.00 92.50 90 LYS A CA 1
ATOM 716 C C . LYS A 1 90 ? -2.928 -9.254 -16.117 1.00 92.50 90 LYS A C 1
ATOM 718 O O . LYS A 1 90 ? -3.476 -8.159 -16.066 1.00 92.50 90 LYS A O 1
ATOM 723 N N . ASP A 1 91 ? -3.199 -10.242 -15.272 1.00 96.50 91 ASP A N 1
ATOM 724 C CA . ASP A 1 91 ? -4.268 -10.192 -14.281 1.00 96.50 91 ASP A CA 1
ATOM 725 C C . ASP A 1 91 ? -3.786 -9.761 -12.896 1.00 96.50 91 ASP A C 1
ATOM 727 O O . ASP A 1 91 ? -4.625 -9.494 -12.041 1.00 96.50 91 ASP A O 1
ATOM 731 N N . GLY A 1 92 ? -2.468 -9.667 -12.668 1.00 97.19 92 GLY A N 1
ATOM 732 C CA . GLY A 1 92 ? -1.904 -9.443 -11.334 1.00 97.19 92 GLY A CA 1
ATOM 733 C C . GLY A 1 92 ? -2.422 -8.163 -10.684 1.00 97.19 92 GLY A C 1
ATOM 734 O O . GLY A 1 92 ? -2.891 -8.197 -9.556 1.00 97.19 92 GLY A O 1
ATOM 735 N N . LEU A 1 93 ? -2.482 -7.050 -11.422 1.00 97.88 93 LEU A N 1
ATOM 736 C CA . LEU A 1 93 ? -3.005 -5.796 -10.866 1.00 97.88 93 LEU A CA 1
ATOM 737 C C . LEU A 1 93 ? -4.513 -5.856 -10.582 1.00 97.88 93 LEU A C 1
ATOM 739 O O . LEU A 1 93 ? -4.984 -5.220 -9.640 1.00 97.88 93 LEU A O 1
ATOM 743 N N . ARG A 1 94 ? -5.276 -6.629 -11.369 1.00 98.12 94 ARG A N 1
ATOM 744 C CA . ARG A 1 94 ? -6.720 -6.817 -11.146 1.00 98.12 94 ARG A CA 1
ATOM 745 C C . ARG A 1 94 ? -6.963 -7.635 -9.887 1.00 98.12 94 ARG A C 1
ATOM 747 O O . ARG A 1 94 ? -7.770 -7.220 -9.061 1.00 98.12 94 ARG A O 1
ATOM 754 N N . ARG A 1 95 ? -6.207 -8.723 -9.707 1.00 98.38 95 ARG A N 1
ATOM 755 C CA . ARG A 1 95 ? -6.227 -9.507 -8.468 1.00 98.38 95 ARG A CA 1
ATOM 756 C C . ARG A 1 95 ? -5.813 -8.657 -7.275 1.00 98.38 95 ARG A C 1
ATOM 758 O O . ARG A 1 95 ? -6.561 -8.608 -6.313 1.00 98.38 95 ARG A O 1
ATOM 765 N N . ALA A 1 96 ? -4.742 -7.870 -7.386 1.00 98.56 96 ALA A N 1
ATOM 766 C CA . ALA A 1 96 ? -4.318 -6.971 -6.315 1.00 98.56 96 ALA A CA 1
ATOM 767 C C . ALA A 1 96 ? -5.409 -5.976 -5.891 1.00 98.56 96 ALA A C 1
ATOM 769 O O . ALA A 1 96 ? -5.646 -5.785 -4.701 1.00 98.56 96 ALA A O 1
ATOM 770 N N . ARG A 1 97 ? -6.122 -5.369 -6.848 1.00 98.44 97 ARG A N 1
ATOM 771 C CA . ARG A 1 97 ? -7.277 -4.506 -6.548 1.00 98.44 97 ARG A CA 1
ATOM 772 C C . ARG A 1 97 ? -8.374 -5.270 -5.806 1.00 98.44 97 ARG A C 1
ATOM 774 O O . ARG A 1 97 ? -8.959 -4.727 -4.870 1.00 98.44 97 ARG A O 1
ATOM 781 N N . ASP A 1 98 ? -8.680 -6.487 -6.238 1.00 98.56 98 ASP A N 1
ATOM 782 C CA . ASP A 1 98 ? -9.728 -7.306 -5.628 1.00 98.56 98 ASP A CA 1
ATOM 783 C C . ASP A 1 98 ? -9.320 -7.762 -4.211 1.00 98.56 98 ASP A C 1
ATOM 785 O O . ASP A 1 98 ? -10.137 -7.705 -3.291 1.00 98.56 98 ASP A O 1
ATOM 789 N N . GLU A 1 99 ? -8.041 -8.074 -3.998 1.00 98.75 99 GLU A N 1
ATOM 790 C CA . GLU A 1 99 ? -7.443 -8.317 -2.684 1.00 98.75 99 GLU A CA 1
ATOM 791 C C . GLU A 1 99 ? -7.544 -7.074 -1.783 1.00 98.75 99 GLU A C 1
ATOM 793 O O . GLU A 1 99 ? -8.058 -7.158 -0.671 1.00 98.75 99 GLU A O 1
ATOM 798 N N . PHE A 1 100 ? -7.191 -5.875 -2.259 1.00 98.69 100 PHE A N 1
ATOM 799 C CA . PHE A 1 100 ? -7.356 -4.648 -1.464 1.00 98.69 100 PHE A CA 1
ATOM 800 C C . PHE A 1 100 ? -8.824 -4.338 -1.130 1.00 98.69 100 PHE A C 1
ATOM 802 O O . PHE A 1 100 ? -9.121 -3.852 -0.039 1.00 98.69 100 PHE A O 1
ATOM 809 N N . ARG A 1 101 ? -9.774 -4.675 -2.010 1.00 98.69 101 ARG A N 1
ATOM 810 C CA . ARG A 1 101 ? -11.212 -4.613 -1.682 1.00 98.69 101 ARG A CA 1
ATOM 811 C C . ARG A 1 101 ? -11.585 -5.632 -0.598 1.00 98.69 101 ARG A C 1
ATOM 813 O O . ARG A 1 101 ? -12.357 -5.307 0.305 1.00 98.69 101 ARG A O 1
ATOM 820 N N . GLY A 1 102 ? -11.006 -6.833 -0.640 1.00 98.75 102 GLY A N 1
ATOM 821 C CA . GLY A 1 102 ? -11.129 -7.846 0.412 1.00 98.75 102 GLY A CA 1
ATOM 822 C C . GLY A 1 102 ? -10.585 -7.375 1.765 1.00 98.75 102 GLY A C 1
ATOM 823 O O . GLY A 1 102 ? -11.233 -7.584 2.796 1.00 98.75 102 GLY A O 1
ATOM 824 N N . MET A 1 103 ? -9.450 -6.670 1.762 1.00 98.69 103 MET A N 1
ATOM 825 C CA . MET A 1 103 ? -8.873 -6.018 2.943 1.00 98.69 103 MET A CA 1
ATOM 826 C C . MET A 1 103 ? -9.843 -4.984 3.525 1.00 98.69 103 MET A C 1
ATOM 828 O O . MET A 1 103 ? -10.175 -5.067 4.707 1.00 98.69 103 MET A O 1
ATOM 832 N N . ILE A 1 104 ? -10.364 -4.067 2.699 1.00 98.75 104 ILE A N 1
ATOM 833 C CA . ILE A 1 104 ? -11.333 -3.041 3.126 1.00 98.75 104 ILE A CA 1
ATOM 834 C C . ILE A 1 104 ? -12.575 -3.691 3.743 1.00 98.75 104 ILE A C 1
ATOM 836 O O . ILE A 1 104 ? -12.983 -3.331 4.849 1.00 98.75 104 ILE A O 1
ATOM 840 N N . SER A 1 105 ? -13.159 -4.684 3.066 1.00 98.56 105 SER A N 1
ATOM 841 C CA . SER A 1 105 ? -14.336 -5.397 3.572 1.00 98.56 105 SER A CA 1
ATOM 842 C C . SER A 1 105 ? -14.057 -6.089 4.907 1.00 98.56 105 SER A C 1
ATOM 844 O O . SER A 1 105 ? -14.911 -6.067 5.791 1.00 98.56 105 SER A O 1
ATOM 846 N N . SER A 1 106 ? -12.885 -6.705 5.062 1.00 98.62 106 SER A N 1
ATOM 847 C CA . SER A 1 106 ? -12.513 -7.408 6.292 1.00 98.62 106 SER A CA 1
ATOM 848 C C . SER A 1 106 ? -12.236 -6.432 7.437 1.00 98.62 106 SER A C 1
ATOM 850 O O . SER A 1 106 ? -12.679 -6.678 8.555 1.00 98.62 106 SER A O 1
ATOM 852 N N . SER A 1 107 ? -11.608 -5.285 7.153 1.00 98.38 107 SER A N 1
ATOM 853 C CA . SER A 1 107 ? -11.382 -4.214 8.132 1.00 98.38 107 SER A CA 1
ATOM 854 C C . SER A 1 107 ? -12.708 -3.635 8.645 1.00 98.38 107 SER A C 1
ATOM 856 O O . SER A 1 107 ? -12.887 -3.481 9.851 1.00 98.38 107 SER A O 1
ATOM 858 N N . ARG A 1 108 ? -13.699 -3.410 7.767 1.00 98.50 108 ARG A N 1
ATOM 859 C CA . ARG A 1 108 ? -15.055 -2.992 8.182 1.00 98.50 108 ARG A CA 1
ATOM 860 C C . ARG A 1 108 ? -15.704 -4.005 9.134 1.00 98.50 108 ARG A C 1
ATOM 862 O O . ARG A 1 108 ? -16.251 -3.607 10.158 1.00 98.50 108 ARG A O 1
ATOM 869 N N . VAL A 1 109 ? -15.618 -5.301 8.819 1.00 98.44 109 VAL A N 1
ATOM 870 C CA . VAL A 1 109 ? -16.155 -6.376 9.677 1.00 98.44 109 VAL A CA 1
ATOM 871 C C . VAL A 1 109 ? -15.417 -6.447 11.014 1.00 98.44 109 VAL A C 1
ATOM 873 O O . VAL A 1 109 ? -16.063 -6.621 12.042 1.00 98.44 109 VAL A O 1
ATOM 876 N N . CYS A 1 110 ? -14.092 -6.291 11.012 1.00 98.00 110 CYS A N 1
ATOM 877 C CA . CYS A 1 110 ? -13.284 -6.232 12.228 1.00 98.00 110 CYS A CA 1
ATOM 878 C C . CYS A 1 110 ? -13.780 -5.120 13.154 1.00 98.00 110 CYS A C 1
ATOM 880 O O . CYS A 1 110 ? -14.212 -5.398 14.264 1.00 98.00 110 CYS A O 1
ATOM 882 N N . TRP A 1 111 ? -13.809 -3.874 12.679 1.00 97.62 111 TRP A N 1
ATOM 883 C CA . TRP A 1 111 ? -14.213 -2.734 13.505 1.00 97.62 111 TRP A CA 1
ATOM 884 C C . TRP A 1 111 ? -15.675 -2.787 13.943 1.00 97.62 111 TRP A C 1
ATOM 886 O O . TRP A 1 111 ? -16.001 -2.326 15.032 1.00 97.62 111 TRP A O 1
ATOM 896 N N . GLN A 1 112 ? -16.556 -3.383 13.136 1.00 97.75 112 GLN A N 1
ATOM 897 C CA . GLN A 1 112 ? -17.929 -3.654 13.555 1.00 97.75 112 GLN A CA 1
ATOM 898 C C . GLN A 1 112 ? -17.984 -4.601 14.764 1.00 97.75 112 GLN A C 1
ATOM 900 O O . GLN A 1 112 ? -18.834 -4.412 15.630 1.00 97.75 112 GLN A O 1
ATOM 905 N N . ARG A 1 113 ? -17.114 -5.617 14.808 1.00 97.19 113 ARG A N 1
ATOM 906 C CA . ARG A 1 113 ? -17.046 -6.591 15.908 1.00 97.19 113 ARG A CA 1
ATOM 907 C C . ARG A 1 113 ? -16.388 -5.992 17.148 1.00 97.19 113 ARG A C 1
ATOM 909 O O . ARG A 1 113 ? -17.026 -6.030 18.190 1.00 97.19 113 ARG A O 1
ATOM 916 N N . VAL A 1 114 ? -15.255 -5.302 16.986 1.00 96.38 114 VAL A N 1
ATOM 917 C CA . VAL A 1 114 ? -14.581 -4.562 18.073 1.00 96.38 114 VAL A CA 1
ATOM 918 C C . VAL A 1 114 ? -15.547 -3.605 18.778 1.00 96.38 114 VAL A C 1
ATOM 920 O O . VAL A 1 114 ? -15.614 -3.538 19.996 1.00 96.38 114 VAL A O 1
ATOM 923 N N . LEU A 1 115 ? -16.358 -2.859 18.020 1.00 96.31 115 LEU A N 1
ATOM 924 C CA . LEU A 1 115 ? -17.329 -1.926 18.606 1.00 96.31 115 LEU A CA 1
ATOM 925 C C . LEU A 1 115 ? -18.534 -2.609 19.277 1.00 96.31 115 LEU A C 1
ATOM 927 O O . LEU A 1 115 ? -19.293 -1.934 19.973 1.00 96.31 115 LEU A O 1
ATOM 931 N N . ALA A 1 116 ? -18.753 -3.900 19.029 1.00 95.56 116 ALA A N 1
ATOM 932 C CA . ALA A 1 116 ? -19.833 -4.684 19.621 1.00 95.56 116 ALA A CA 1
ATOM 933 C C . ALA A 1 116 ? -19.389 -5.477 20.861 1.00 95.56 116 ALA A C 1
ATOM 935 O O . ALA A 1 116 ? -20.248 -5.984 21.586 1.00 95.56 116 ALA A O 1
ATOM 936 N N . GLU A 1 117 ? -18.083 -5.598 21.092 1.00 92.69 117 GLU A N 1
ATOM 937 C CA . GLU A 1 117 ? -17.522 -6.233 22.280 1.00 92.69 117 GLU A CA 1
ATOM 938 C C . GLU A 1 117 ? -17.864 -5.448 23.550 1.00 92.69 117 GLU A C 1
ATOM 940 O O . GLU A 1 117 ? -18.103 -4.237 23.539 1.00 92.69 117 GLU A O 1
ATOM 945 N N . THR A 1 118 ? -17.933 -6.170 24.668 1.00 90.62 118 THR A N 1
ATOM 946 C CA . THR A 1 118 ? -18.318 -5.604 25.976 1.00 90.62 118 THR A CA 1
ATOM 947 C C . THR A 1 118 ? -17.290 -5.867 27.069 1.00 90.62 118 THR A C 1
ATOM 949 O O . THR A 1 118 ? -17.393 -5.315 28.165 1.00 90.62 118 THR A O 1
ATOM 952 N N . ASP A 1 119 ? -16.326 -6.727 26.779 1.00 85.56 119 ASP A N 1
ATOM 953 C CA . ASP A 1 119 ? -15.243 -7.169 27.638 1.00 85.56 119 ASP A CA 1
ATOM 954 C C . ASP A 1 119 ? -13.928 -6.439 27.312 1.00 85.56 119 ASP A C 1
ATOM 956 O O . ASP A 1 119 ? -13.855 -5.699 26.341 1.00 85.56 119 ASP A O 1
ATOM 960 N N . ASP A 1 120 ? -12.921 -6.571 28.179 1.00 89.88 120 ASP A N 1
ATOM 961 C CA . ASP A 1 120 ? -11.551 -6.059 27.988 1.00 89.88 120 ASP A CA 1
ATOM 962 C C . ASP A 1 120 ? -10.588 -7.184 28.394 1.00 89.88 120 ASP A C 1
ATOM 964 O O . ASP A 1 120 ? -10.002 -7.172 29.481 1.00 89.88 120 ASP A O 1
ATOM 968 N N . GLU A 1 121 ? -10.537 -8.242 27.582 1.00 87.25 121 GLU A N 1
ATOM 969 C CA . GLU A 1 121 ? -9.919 -9.527 27.926 1.00 87.25 121 GLU A CA 1
ATOM 970 C C . GLU A 1 121 ? -8.641 -9.809 27.127 1.00 87.25 121 GLU A C 1
ATOM 972 O O . GLU A 1 121 ? -8.400 -10.933 26.688 1.00 87.25 121 GLU A O 1
ATOM 977 N N . HIS A 1 122 ? -7.736 -8.827 27.087 1.00 89.88 122 HIS A N 1
ATOM 978 C CA . HIS A 1 122 ? -6.462 -8.870 26.352 1.00 89.88 122 HIS A CA 1
ATOM 979 C C . HIS A 1 122 ? -6.649 -8.807 24.830 1.00 89.88 122 HIS A C 1
ATOM 981 O O . HIS A 1 122 ? -6.209 -9.697 24.094 1.00 89.88 122 HIS A O 1
ATOM 987 N N . GLU A 1 123 ? -7.280 -7.726 24.377 1.00 91.81 123 GLU A N 1
ATOM 988 C CA . GLU A 1 123 ? -7.596 -7.506 22.968 1.00 91.81 123 GLU A CA 1
ATOM 989 C C . GLU A 1 123 ? -6.343 -7.327 22.116 1.00 91.81 123 GLU A C 1
ATOM 991 O O . GLU A 1 123 ? -5.401 -6.628 22.509 1.00 91.81 123 GLU A O 1
ATOM 996 N N . TRP A 1 124 ? -6.342 -7.904 20.912 1.00 94.06 124 TRP A N 1
ATOM 997 C CA . TRP A 1 124 ? -5.351 -7.535 19.907 1.00 94.06 124 TRP A CA 1
ATOM 998 C C . TRP A 1 124 ? -5.675 -6.163 19.326 1.00 94.06 124 TRP A C 1
ATOM 1000 O O . TRP A 1 124 ? -4.820 -5.289 19.397 1.00 94.06 124 TRP A O 1
ATOM 1010 N N . LEU A 1 125 ? -6.889 -5.923 18.825 1.00 93.94 125 LEU A N 1
ATOM 1011 C CA . LEU A 1 125 ? -7.332 -4.583 18.422 1.00 93.94 125 LEU A CA 1
ATOM 1012 C C . LEU A 1 125 ? -8.360 -4.021 19.411 1.00 93.94 125 LEU A C 1
ATOM 1014 O O . LEU A 1 125 ? -9.532 -4.367 19.321 1.00 93.94 125 LEU A O 1
ATOM 1018 N N . PRO A 1 126 ? -7.963 -3.110 20.318 1.00 94.56 126 PRO A N 1
ATOM 1019 C CA . PRO A 1 126 ? -8.880 -2.603 21.326 1.00 94.56 126 PRO A CA 1
ATOM 1020 C C . PRO A 1 126 ? -9.875 -1.596 20.741 1.00 94.56 126 PRO A C 1
ATOM 1022 O O . PRO A 1 126 ? -9.515 -0.674 20.004 1.00 94.56 126 PRO A O 1
ATOM 1025 N N . GLY A 1 127 ? -11.124 -1.704 21.164 1.00 94.56 127 GLY A N 1
ATOM 1026 C CA . GLY A 1 127 ? -12.139 -0.669 21.066 1.00 94.56 127 GLY A CA 1
ATOM 1027 C C . GLY A 1 127 ? -11.924 0.479 22.066 1.00 94.56 127 GLY A C 1
ATOM 1028 O O . GLY A 1 127 ? -10.995 0.462 22.879 1.00 94.56 127 GLY A O 1
ATOM 1029 N N . PRO A 1 128 ? -12.800 1.503 22.050 1.00 95.06 128 PRO A N 1
ATOM 1030 C CA . PRO A 1 128 ? -12.601 2.747 22.803 1.00 95.06 128 PRO A CA 1
ATOM 1031 C C . PRO A 1 128 ? -12.499 2.608 24.321 1.00 95.06 128 PRO A C 1
ATOM 1033 O O . PRO A 1 128 ? -11.895 3.452 24.985 1.00 95.06 128 PRO A O 1
ATOM 1036 N N . THR A 1 129 ? -13.113 1.567 24.874 1.00 93.44 129 THR A N 1
ATOM 1037 C CA . THR A 1 129 ? -13.134 1.285 26.312 1.00 93.44 129 THR A CA 1
ATOM 1038 C C . THR A 1 129 ? -12.140 0.201 26.722 1.00 93.44 129 THR A C 1
ATOM 1040 O O . THR A 1 129 ? -11.935 0.013 27.917 1.00 93.44 129 THR A O 1
ATOM 1043 N N . GLN A 1 130 ? -11.509 -0.469 25.756 1.00 93.75 130 GLN A N 1
ATOM 1044 C CA . GLN A 1 130 ? -10.628 -1.620 25.954 1.00 93.75 130 GLN A CA 1
ATOM 1045 C C . GLN A 1 130 ? -9.151 -1.209 25.991 1.00 93.75 130 GLN A C 1
ATOM 1047 O O . GLN A 1 130 ? -8.779 -0.046 25.773 1.00 93.75 130 GLN A O 1
ATOM 1052 N N . THR A 1 131 ? -8.281 -2.156 26.319 1.00 93.31 131 THR A N 1
ATOM 1053 C CA . THR A 1 131 ? -6.838 -1.980 26.447 1.00 93.31 131 THR A CA 1
ATOM 1054 C C . THR A 1 131 ? -6.115 -2.996 25.576 1.00 93.31 131 THR A C 1
ATOM 1056 O O . THR A 1 131 ? -6.195 -4.195 25.808 1.00 93.31 131 THR A O 1
ATOM 1059 N N . GLY A 1 132 ? -5.366 -2.506 24.590 1.00 92.00 132 GLY A N 1
ATOM 1060 C CA . GLY A 1 132 ? -4.607 -3.366 23.689 1.00 92.00 132 GLY A CA 1
ATOM 1061 C C . GLY A 1 132 ? -3.201 -3.706 24.195 1.00 92.00 132 GLY A C 1
ATOM 1062 O O . GLY A 1 132 ? -2.792 -3.303 25.296 1.00 92.00 132 GLY A O 1
ATOM 1063 N N . PRO A 1 133 ? -2.396 -4.367 23.345 1.00 91.69 133 PRO A N 1
ATOM 1064 C CA . PRO A 1 133 ? -1.019 -4.741 23.636 1.00 91.69 133 PRO A CA 1
ATOM 1065 C C . PRO A 1 133 ? -0.185 -3.536 24.078 1.00 91.69 133 PRO A C 1
ATOM 1067 O O . PRO A 1 133 ? -0.252 -2.461 23.480 1.00 91.69 133 PRO A O 1
ATOM 1070 N N . GLY A 1 134 ? 0.617 -3.699 25.133 1.00 88.94 134 GLY A N 1
ATOM 1071 C CA . GLY A 1 134 ? 1.482 -2.624 25.634 1.00 88.94 134 GLY A CA 1
ATOM 1072 C C . GLY A 1 134 ? 0.728 -1.397 26.167 1.00 88.94 134 GLY A C 1
ATOM 1073 O O . GLY A 1 134 ? 1.317 -0.322 26.258 1.00 88.94 134 GLY A O 1
ATOM 1074 N N . GLY A 1 135 ? -0.560 -1.540 26.507 1.00 89.75 135 GLY A N 1
ATOM 1075 C CA . GLY A 1 135 ? -1.399 -0.445 26.996 1.00 89.75 135 GLY A CA 1
ATOM 1076 C C . GLY A 1 135 ? -1.956 0.451 25.888 1.00 89.75 135 GLY A C 1
ATOM 1077 O O . GLY A 1 135 ? -2.333 1.590 26.165 1.00 89.75 135 GLY A O 1
ATOM 1078 N N . ALA A 1 136 ? -1.988 -0.032 24.642 1.00 91.25 136 ALA A N 1
ATOM 1079 C CA . ALA A 1 136 ? -2.522 0.712 23.509 1.00 91.25 136 ALA A CA 1
ATOM 1080 C C . ALA A 1 136 ? -3.983 1.132 23.746 1.00 91.25 136 ALA A C 1
ATOM 1082 O O . ALA A 1 136 ? -4.807 0.358 24.239 1.00 91.25 136 ALA A O 1
ATOM 1083 N N . LYS A 1 137 ? -4.296 2.374 23.370 1.00 93.88 137 LYS A N 1
ATOM 1084 C CA . LYS A 1 137 ? -5.639 2.954 23.435 1.00 93.88 137 LYS A CA 1
ATOM 1085 C C . LYS A 1 137 ? -6.005 3.507 22.069 1.00 93.88 137 LYS A C 1
ATOM 1087 O O . LYS A 1 137 ? -5.262 4.314 21.512 1.00 93.88 137 LYS A O 1
ATOM 1092 N N . ILE A 1 138 ? -7.149 3.074 21.558 1.00 95.44 138 ILE A N 1
ATOM 1093 C CA . ILE A 1 138 ? -7.719 3.538 20.298 1.00 95.44 138 ILE A CA 1
ATOM 1094 C C . ILE A 1 138 ? -9.011 4.263 20.640 1.00 95.44 138 ILE A C 1
ATOM 1096 O O . ILE A 1 138 ? -9.824 3.757 21.395 1.00 95.44 138 ILE A O 1
ATOM 1100 N N . THR A 1 139 ? -9.198 5.474 20.135 1.00 95.62 139 THR A N 1
ATOM 1101 C CA . THR A 1 139 ? -10.382 6.289 20.433 1.00 95.62 139 THR A CA 1
ATOM 1102 C C . THR A 1 139 ? -11.499 6.043 19.420 1.00 95.62 139 THR A C 1
ATOM 1104 O O . THR A 1 139 ? -11.239 5.692 18.270 1.00 95.62 139 THR A O 1
ATOM 1107 N N . ALA A 1 140 ? -12.750 6.322 19.801 1.00 95.94 140 ALA A N 1
ATOM 1108 C CA . ALA A 1 140 ? -13.879 6.284 18.864 1.00 95.94 140 ALA A CA 1
ATOM 1109 C C . ALA A 1 140 ? -13.639 7.185 17.637 1.00 95.94 140 ALA A C 1
ATOM 1111 O O . ALA A 1 140 ? -13.909 6.782 16.510 1.00 95.94 140 ALA A O 1
ATOM 1112 N N . GLN A 1 141 ? -13.023 8.356 17.842 1.00 96.44 141 GLN A N 1
ATOM 1113 C CA . GLN A 1 141 ? -12.663 9.280 16.765 1.00 96.44 141 GLN A CA 1
ATOM 1114 C C . GLN A 1 141 ? -11.645 8.676 15.781 1.00 96.44 141 GLN A C 1
ATOM 1116 O O . GLN A 1 141 ? -11.732 8.919 14.579 1.00 96.44 141 GLN A O 1
ATOM 1121 N N . GLN A 1 142 ? -10.682 7.884 16.266 1.00 97.38 142 GLN A N 1
ATOM 1122 C CA . GLN A 1 142 ? -9.740 7.168 15.400 1.00 97.38 142 GLN A CA 1
ATOM 1123 C C . GLN A 1 142 ? -10.445 6.071 14.598 1.00 97.38 142 GLN A C 1
ATOM 1125 O O . GLN A 1 142 ? -10.180 5.935 13.409 1.00 97.38 142 GLN A O 1
ATOM 1130 N N . ILE A 1 143 ? -11.383 5.334 15.200 1.00 96.69 143 ILE A N 1
ATOM 1131 C CA . ILE A 1 143 ? -12.154 4.306 14.485 1.00 96.69 143 ILE A CA 1
ATOM 1132 C C . ILE A 1 143 ? -13.038 4.947 13.406 1.00 96.69 143 ILE A C 1
ATOM 1134 O O . ILE A 1 143 ? -13.036 4.497 12.262 1.00 96.69 143 ILE A O 1
ATOM 1138 N N . GLU A 1 144 ? -13.740 6.037 13.724 1.00 96.81 144 GLU A N 1
ATOM 1139 C CA . GLU A 1 144 ? -14.526 6.802 12.748 1.00 96.81 144 GLU A CA 1
ATOM 1140 C C . 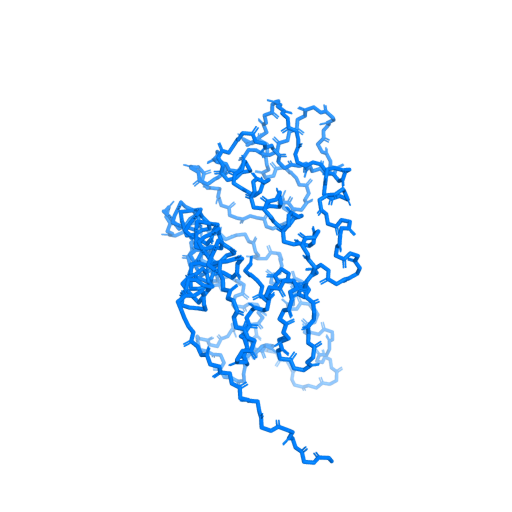GLU A 1 144 ? -13.648 7.349 11.614 1.00 96.81 144 GLU A C 1
ATOM 1142 O O . GLU A 1 144 ? -13.970 7.172 10.437 1.00 96.81 144 GLU A O 1
ATOM 1147 N N . GLY A 1 145 ? -12.504 7.954 11.950 1.00 97.06 145 GLY A N 1
ATOM 1148 C CA . GLY A 1 145 ? -11.526 8.427 10.970 1.00 97.06 145 GLY A CA 1
ATOM 1149 C C . GLY A 1 145 ? -11.022 7.303 10.065 1.00 97.06 145 GLY A C 1
ATOM 1150 O O . GLY A 1 145 ? -10.897 7.485 8.855 1.00 97.06 145 GLY A O 1
ATOM 1151 N N . TRP A 1 146 ? -10.811 6.112 10.624 1.00 97.88 146 TRP A N 1
ATOM 1152 C CA . TRP A 1 146 ? -10.391 4.941 9.867 1.00 97.88 146 TRP A CA 1
ATOM 1153 C C . TRP A 1 146 ? -11.461 4.481 8.874 1.00 97.88 146 TRP A C 1
ATOM 1155 O O . TRP A 1 146 ? -11.146 4.220 7.715 1.00 97.88 146 TRP A O 1
ATOM 1165 N N . GLN A 1 147 ? -12.739 4.471 9.266 1.00 97.81 147 GLN A N 1
ATOM 1166 C CA . GLN A 1 147 ? -13.835 4.172 8.335 1.00 97.81 147 GLN A CA 1
ATOM 1167 C C . GLN A 1 147 ? -13.878 5.161 7.160 1.00 97.81 147 GLN A C 1
ATOM 1169 O O . GLN A 1 147 ? -14.158 4.766 6.027 1.00 97.81 147 GLN A O 1
ATOM 1174 N N . LEU A 1 148 ? -13.558 6.438 7.397 1.00 98.12 148 LEU A N 1
ATOM 1175 C CA . LEU A 1 148 ? -13.454 7.431 6.326 1.00 98.12 148 LEU A CA 1
ATOM 1176 C C . LEU A 1 148 ? -12.251 7.172 5.405 1.00 98.12 148 LEU A C 1
ATOM 1178 O O . LEU A 1 148 ? -12.391 7.305 4.190 1.00 98.12 148 LEU A O 1
ATOM 1182 N N . VAL A 1 149 ? -11.104 6.752 5.949 1.00 98.31 149 VAL A N 1
ATOM 1183 C CA . VAL A 1 149 ? -9.947 6.312 5.147 1.00 98.31 149 VAL A CA 1
ATOM 1184 C C . VAL A 1 149 ? -10.317 5.110 4.274 1.00 98.31 149 VAL A C 1
ATOM 1186 O O . VAL A 1 149 ? -10.030 5.118 3.079 1.00 98.31 149 VAL A O 1
ATOM 1189 N N . LEU A 1 150 ? -11.014 4.111 4.824 1.00 98.31 150 LEU A N 1
ATOM 1190 C CA . LEU A 1 150 ? -11.476 2.946 4.063 1.00 98.31 150 LEU A CA 1
ATOM 1191 C C . LEU A 1 150 ? -12.424 3.337 2.917 1.00 98.31 150 LEU A C 1
ATOM 1193 O O . LEU A 1 150 ? -12.286 2.816 1.811 1.00 98.31 150 LEU A O 1
ATOM 1197 N N . ASN A 1 151 ? -13.347 4.280 3.148 1.00 98.50 151 ASN A N 1
ATOM 1198 C CA . ASN A 1 151 ? -14.220 4.817 2.095 1.00 98.50 151 ASN A CA 1
ATOM 1199 C C . ASN A 1 151 ? -13.417 5.524 0.987 1.00 98.50 151 ASN A C 1
ATOM 1201 O O . ASN A 1 151 ? -13.736 5.390 -0.197 1.00 98.50 151 ASN A O 1
ATOM 1205 N N . GLU A 1 152 ? -12.380 6.278 1.361 1.00 98.50 152 GLU A N 1
ATOM 1206 C CA . GLU A 1 152 ? -11.509 6.974 0.412 1.00 98.50 152 GLU A CA 1
ATOM 1207 C C . GLU A 1 152 ? -10.733 5.983 -0.463 1.00 98.50 152 GLU A C 1
ATOM 1209 O O . GLU A 1 152 ? -10.750 6.095 -1.690 1.00 98.50 152 GLU A O 1
ATOM 1214 N N . LEU A 1 153 ? -10.114 4.973 0.159 1.00 98.25 153 LEU A N 1
ATOM 1215 C CA . LEU A 1 153 ? -9.397 3.900 -0.531 1.00 98.25 153 LEU A CA 1
ATOM 1216 C C . LEU A 1 153 ? -10.318 3.132 -1.483 1.00 98.25 153 LEU A C 1
ATOM 1218 O O . LEU A 1 153 ? -9.955 2.889 -2.633 1.00 98.25 153 LEU A O 1
ATOM 1222 N N . GLU A 1 154 ? -11.527 2.792 -1.037 1.00 98.50 154 GLU A N 1
ATOM 1223 C CA . GLU A 1 154 ? -12.516 2.117 -1.873 1.00 98.50 154 GLU A CA 1
ATOM 1224 C C . GLU A 1 154 ? -12.903 2.962 -3.095 1.00 98.50 154 GLU A C 1
ATOM 1226 O O . GLU A 1 154 ? -12.912 2.447 -4.215 1.00 98.50 154 GLU A O 1
ATOM 1231 N N . SER A 1 155 ? -13.129 4.267 -2.907 1.00 98.62 155 SER A N 1
ATOM 1232 C CA . SER A 1 155 ? -13.460 5.200 -3.994 1.00 98.62 155 SER A CA 1
ATOM 1233 C C . SER A 1 155 ? -12.334 5.307 -5.031 1.00 98.62 155 SER A C 1
ATOM 1235 O O . SER A 1 155 ? -12.602 5.368 -6.233 1.00 98.62 155 SER A O 1
ATOM 1237 N N . ILE A 1 156 ? -11.071 5.291 -4.589 1.00 98.56 156 ILE A N 1
ATOM 1238 C CA . ILE A 1 156 ? -9.896 5.275 -5.474 1.00 98.56 156 ILE A CA 1
ATOM 1239 C C . ILE A 1 156 ? -9.848 3.965 -6.273 1.00 98.56 156 ILE A C 1
ATOM 1241 O O . ILE A 1 156 ? -9.725 3.982 -7.497 1.00 98.56 156 ILE A O 1
ATOM 1245 N N . LEU A 1 157 ? -9.991 2.814 -5.605 1.00 98.44 157 LEU A N 1
ATOM 1246 C CA . LEU A 1 157 ? -9.953 1.491 -6.246 1.00 98.44 157 LEU A CA 1
ATOM 1247 C C . LEU A 1 157 ? -11.130 1.244 -7.205 1.00 98.44 157 LEU A C 1
ATOM 1249 O O . LEU A 1 157 ? -11.078 0.328 -8.029 1.00 98.44 157 LEU A O 1
ATOM 1253 N N . GLN A 1 158 ? -12.214 2.004 -7.072 1.00 98.19 158 GLN A N 1
ATOM 1254 C CA . GLN A 1 158 ? -13.372 2.000 -7.969 1.00 98.19 158 GLN A CA 1
ATOM 1255 C C . GLN A 1 158 ? -13.273 3.056 -9.080 1.00 98.19 158 GLN A C 1
ATOM 1257 O O . GLN A 1 158 ? -14.236 3.232 -9.813 1.00 98.19 158 GLN A O 1
ATOM 1262 N N . GLY A 1 159 ? -12.163 3.799 -9.178 1.00 97.94 159 GLY A N 1
ATOM 1263 C CA . GLY A 1 159 ? -11.993 4.854 -10.183 1.00 97.94 159 GLY A CA 1
ATOM 1264 C C . GLY A 1 159 ? -12.921 6.060 -9.993 1.00 97.94 159 GLY A C 1
ATOM 1265 O O . GLY A 1 159 ? -12.934 6.954 -10.832 1.00 97.94 159 GLY A O 1
ATOM 1266 N N . GLN A 1 160 ? -13.686 6.112 -8.898 1.00 98.12 160 GLN A N 1
ATOM 1267 C CA . GLN A 1 160 ? -14.603 7.213 -8.597 1.00 98.12 160 GLN A CA 1
ATOM 1268 C C . GLN A 1 160 ? -13.852 8.458 -8.147 1.00 98.12 160 GLN A C 1
ATOM 1270 O O . GLN A 1 160 ? -14.306 9.567 -8.408 1.00 98.12 160 GLN A O 1
ATOM 1275 N N . LYS A 1 161 ? -12.717 8.268 -7.466 1.00 98.31 161 LYS A N 1
ATOM 1276 C CA . LYS A 1 161 ? -11.767 9.325 -7.134 1.00 98.31 161 LYS A CA 1
ATOM 1277 C C . LYS A 1 161 ? -10.431 9.065 -7.798 1.00 98.31 161 LYS A C 1
ATOM 1279 O O . LYS A 1 161 ? -9.964 7.931 -7.875 1.00 98.31 161 LYS A O 1
ATOM 1284 N N . LEU A 1 162 ? -9.808 10.146 -8.235 1.00 98.44 162 LEU A N 1
ATOM 1285 C CA . LEU A 1 162 ? -8.552 10.102 -8.963 1.00 98.44 162 LEU A CA 1
ATOM 1286 C C . LEU A 1 162 ? -7.388 10.460 -8.037 1.00 98.44 162 LEU A C 1
ATOM 1288 O O . LEU A 1 162 ? -7.524 11.294 -7.135 1.00 98.44 162 LEU A O 1
ATOM 1292 N N . LEU A 1 163 ? -6.233 9.836 -8.268 1.00 97.56 163 LEU A N 1
ATOM 1293 C CA . LEU A 1 163 ? -5.012 10.174 -7.543 1.00 97.56 163 LEU A CA 1
ATOM 1294 C C . LEU A 1 163 ? -4.355 11.415 -8.162 1.00 97.56 163 LEU A C 1
ATOM 1296 O O . LEU A 1 163 ? -4.153 11.457 -9.380 1.00 97.56 163 LEU A O 1
ATOM 1300 N N . PRO A 1 164 ? -3.971 12.416 -7.356 1.00 96.69 164 PRO A N 1
ATOM 1301 C CA . PRO A 1 164 ? -3.255 13.575 -7.857 1.00 96.69 164 PRO A CA 1
ATOM 1302 C C . PRO A 1 164 ? -1.814 13.204 -8.219 1.00 96.69 164 PRO A C 1
ATOM 1304 O O . PRO A 1 164 ? -1.198 12.321 -7.621 1.00 96.69 164 PRO A O 1
ATOM 1307 N N . HIS A 1 165 ? -1.231 13.958 -9.146 1.00 96.19 165 HIS A N 1
ATOM 1308 C CA . HIS A 1 165 ? 0.196 13.891 -9.434 1.00 96.19 165 HIS A CA 1
ATOM 1309 C C . HIS A 1 165 ? 0.763 15.303 -9.578 1.00 96.19 165 HIS A C 1
ATOM 1311 O O . HIS A 1 165 ? 0.204 16.139 -10.278 1.00 96.19 165 HIS A O 1
ATOM 1317 N N . TRP A 1 166 ? 1.903 15.570 -8.939 1.00 93.88 166 TRP A N 1
ATOM 1318 C CA . TRP A 1 166 ? 2.480 16.913 -8.775 1.00 93.88 166 TRP A CA 1
ATOM 1319 C C . TRP A 1 166 ? 2.821 17.650 -10.086 1.00 93.88 166 TRP A C 1
ATOM 1321 O O . TRP A 1 166 ? 2.968 18.869 -10.085 1.00 93.88 166 TRP A O 1
ATOM 1331 N N . ARG A 1 167 ? 2.957 16.921 -11.202 1.00 94.75 167 ARG A N 1
ATOM 1332 C CA . ARG A 1 167 ? 3.181 17.478 -12.557 1.00 94.75 167 ARG A CA 1
ATOM 1333 C C . ARG A 1 167 ? 1.943 17.536 -13.444 1.00 94.75 167 ARG A C 1
ATOM 1335 O O . ARG A 1 167 ? 2.048 18.025 -14.566 1.00 94.75 167 ARG A O 1
ATOM 1342 N N . ILE A 1 168 ? 0.820 16.990 -12.997 1.00 94.50 168 ILE A N 1
ATOM 1343 C CA . ILE A 1 168 ? -0.422 17.003 -13.766 1.00 94.50 168 ILE A CA 1
ATOM 1344 C C . ILE A 1 168 ? -1.185 18.276 -13.408 1.00 94.50 168 ILE A C 1
ATOM 1346 O O . ILE A 1 168 ? -1.167 18.725 -12.261 1.00 94.50 168 ILE A O 1
ATOM 1350 N N . LYS A 1 169 ? -1.777 18.917 -14.420 1.00 91.75 169 LYS A N 1
ATOM 1351 C CA . LYS A 1 169 ? -2.514 20.171 -14.235 1.00 91.75 169 LYS A CA 1
ATOM 1352 C C . LYS A 1 169 ? -3.719 19.953 -13.315 1.00 91.75 169 LYS A C 1
ATOM 1354 O O . LYS A 1 169 ? -4.268 18.858 -13.235 1.00 91.75 169 LYS A O 1
ATOM 1359 N N . ALA A 1 170 ? -4.151 21.024 -12.655 1.00 89.50 170 ALA A N 1
ATOM 1360 C CA . ALA A 1 170 ? -5.340 20.986 -11.813 1.00 89.50 170 ALA A CA 1
ATOM 1361 C C . ALA A 1 170 ? -6.572 20.513 -12.608 1.00 89.50 170 ALA A C 1
ATOM 1363 O O . ALA A 1 170 ? -6.766 20.923 -13.753 1.00 89.50 170 ALA A O 1
ATOM 1364 N N . GLY A 1 171 ? -7.395 19.669 -11.981 1.00 89.81 171 GLY A N 1
ATOM 1365 C CA . GLY A 1 171 ? -8.608 19.096 -12.574 1.00 89.81 171 GLY A CA 1
ATOM 1366 C C . GLY A 1 171 ? -8.419 17.725 -13.227 1.00 89.81 171 GLY A C 1
ATOM 1367 O O . GLY A 1 171 ? -9.407 17.015 -13.377 1.00 89.81 171 GLY A O 1
ATOM 1368 N N . GLU A 1 172 ? -7.183 17.317 -13.535 1.00 96.38 172 GLU A N 1
ATOM 1369 C CA . GLU A 1 172 ? -6.872 15.975 -14.039 1.00 96.38 172 GLU A CA 1
ATOM 1370 C C . GLU A 1 172 ? -6.151 15.129 -12.984 1.00 96.38 172 GLU A C 1
ATOM 1372 O O . GLU A 1 172 ? -5.281 15.613 -12.255 1.00 96.38 172 GLU A O 1
ATOM 1377 N N . GLY A 1 173 ? -6.480 13.841 -12.931 1.00 97.75 173 GLY A N 1
ATOM 1378 C CA . GLY A 1 173 ? -5.857 12.888 -12.018 1.00 97.75 173 GLY A CA 1
ATOM 1379 C C . GLY A 1 173 ? -5.814 11.479 -12.588 1.00 97.75 173 GLY A C 1
ATOM 1380 O O . GLY A 1 173 ? -6.390 11.188 -13.631 1.00 97.75 173 GLY A O 1
ATOM 1381 N N . ILE A 1 174 ? -5.103 10.597 -11.895 1.00 98.25 174 ILE A N 1
ATOM 1382 C CA . ILE A 1 174 ? -4.862 9.219 -12.319 1.00 98.25 174 ILE A CA 1
ATOM 1383 C C . ILE A 1 174 ? -6.056 8.352 -11.912 1.00 98.25 174 ILE A C 1
ATOM 1385 O O . ILE A 1 174 ? -6.336 8.202 -10.719 1.00 98.25 174 ILE A O 1
ATOM 1389 N N . ASN A 1 175 ? -6.722 7.733 -12.887 1.00 98.56 175 ASN A N 1
ATOM 1390 C CA . ASN A 1 175 ? -7.748 6.726 -12.639 1.00 98.56 175 ASN A CA 1
ATOM 1391 C C . ASN A 1 175 ? -7.094 5.360 -12.357 1.00 98.56 175 ASN A C 1
ATOM 1393 O O . ASN A 1 175 ? -6.551 4.707 -13.255 1.00 98.56 175 ASN A O 1
ATOM 1397 N N . VAL A 1 176 ? -7.167 4.912 -11.099 1.00 98.00 176 VAL A N 1
ATOM 1398 C CA . VAL A 1 176 ? -6.589 3.631 -10.653 1.00 98.00 176 VAL A CA 1
ATOM 1399 C C . VAL A 1 176 ? -7.322 2.430 -11.243 1.00 98.00 176 VAL A C 1
ATOM 1401 O O . VAL A 1 176 ? -6.681 1.441 -11.595 1.00 98.00 176 VAL A O 1
ATOM 1404 N N . GLU A 1 177 ? -8.643 2.499 -11.408 1.00 97.94 177 GLU A N 1
ATOM 1405 C CA . GLU A 1 177 ? -9.400 1.416 -12.036 1.00 97.94 177 GLU A CA 1
ATOM 1406 C C . GLU A 1 177 ? -8.950 1.203 -13.487 1.00 97.94 177 GLU A C 1
ATOM 1408 O O . GLU A 1 177 ? -8.701 0.070 -13.906 1.00 97.94 177 GLU A O 1
ATOM 1413 N N . LYS A 1 178 ? -8.767 2.289 -14.242 1.00 98.00 178 LYS A N 1
ATOM 1414 C CA . LYS A 1 178 ? -8.251 2.242 -15.614 1.00 98.00 178 LYS A CA 1
ATOM 1415 C C . LYS A 1 178 ? -6.815 1.725 -15.664 1.00 98.00 178 LYS A C 1
ATOM 1417 O O . LYS A 1 178 ? -6.505 0.887 -16.509 1.00 98.00 178 LYS A O 1
ATOM 1422 N N . PHE A 1 179 ? -5.964 2.175 -14.740 1.00 97.00 179 PHE A N 1
ATOM 1423 C CA . PHE A 1 179 ? -4.587 1.694 -14.598 1.00 97.00 179 PHE A CA 1
ATOM 1424 C C . PHE A 1 179 ? -4.533 0.180 -14.382 1.00 97.00 179 PHE A C 1
ATOM 1426 O O . PHE A 1 179 ? -3.807 -0.530 -15.072 1.00 97.00 179 PHE A O 1
ATOM 1433 N N . VAL A 1 180 ? -5.363 -0.331 -13.475 1.00 96.88 180 VAL A N 1
ATOM 1434 C CA . VAL A 1 180 ? -5.447 -1.757 -13.147 1.00 96.88 180 VAL A CA 1
ATOM 1435 C C . VAL A 1 180 ? -6.058 -2.592 -14.280 1.00 96.88 180 VAL A C 1
ATOM 1437 O O . VAL A 1 180 ? -5.650 -3.734 -14.488 1.00 96.88 180 VAL A O 1
ATOM 1440 N N . ASN A 1 181 ? -7.031 -2.054 -15.021 1.00 97.06 181 ASN A N 1
ATOM 1441 C CA . ASN A 1 181 ? -7.690 -2.763 -16.124 1.00 97.06 181 ASN A CA 1
ATOM 1442 C C . ASN A 1 181 ? -6.881 -2.745 -17.431 1.00 97.06 181 ASN A C 1
ATOM 1444 O O . ASN A 1 181 ? -7.159 -3.523 -18.344 1.00 97.06 181 ASN A O 1
ATOM 1448 N N . SER A 1 182 ? -5.898 -1.859 -17.556 1.00 95.69 182 SER A N 1
ATOM 1449 C CA . SER A 1 182 ? -4.999 -1.778 -18.710 1.00 95.69 182 SER A CA 1
ATOM 1450 C C . SER A 1 182 ? -3.571 -1.500 -18.236 1.00 95.69 182 SER A C 1
ATOM 1452 O O . SER A 1 182 ? -3.038 -0.429 -18.523 1.00 95.69 182 SER A O 1
ATOM 1454 N N . PRO A 1 183 ? -2.962 -2.438 -17.487 1.00 93.94 183 PRO A N 1
ATOM 1455 C CA . PRO A 1 183 ? -1.656 -2.251 -16.862 1.00 93.94 183 PRO A CA 1
ATOM 1456 C C . PRO A 1 183 ? -0.571 -1.970 -17.913 1.00 93.94 183 PRO A C 1
ATOM 1458 O O . PRO A 1 183 ? -0.500 -2.688 -18.918 1.00 93.94 183 PRO A O 1
ATOM 1461 N N . PRO A 1 184 ? 0.274 -0.944 -17.715 1.00 91.31 184 PRO A N 1
ATOM 1462 C CA . PRO A 1 184 ? 1.353 -0.651 -18.644 1.00 91.31 184 PRO A CA 1
ATOM 1463 C C . PRO A 1 184 ? 2.529 -1.608 -18.411 1.00 91.31 184 PRO A C 1
ATOM 1465 O O . PRO A 1 184 ? 2.595 -2.318 -17.406 1.00 91.31 184 PRO A O 1
ATOM 1468 N N . ARG A 1 185 ? 3.528 -1.563 -19.298 1.00 94.62 185 ARG A N 1
ATOM 1469 C CA . ARG A 1 185 ? 4.894 -1.892 -18.873 1.00 94.62 185 ARG A CA 1
ATOM 1470 C C . ARG A 1 185 ? 5.251 -0.953 -17.718 1.00 94.62 185 ARG A C 1
ATOM 1472 O O . ARG A 1 185 ? 5.010 0.251 -17.815 1.00 94.62 185 ARG A O 1
ATOM 1479 N N . LEU A 1 186 ? 5.820 -1.475 -16.640 1.00 95.88 186 LEU A N 1
ATOM 1480 C CA . LEU A 1 186 ? 6.244 -0.623 -15.536 1.00 95.88 186 LEU A CA 1
ATOM 1481 C C . LEU A 1 186 ? 7.508 0.125 -15.954 1.00 95.88 186 LEU A C 1
ATOM 1483 O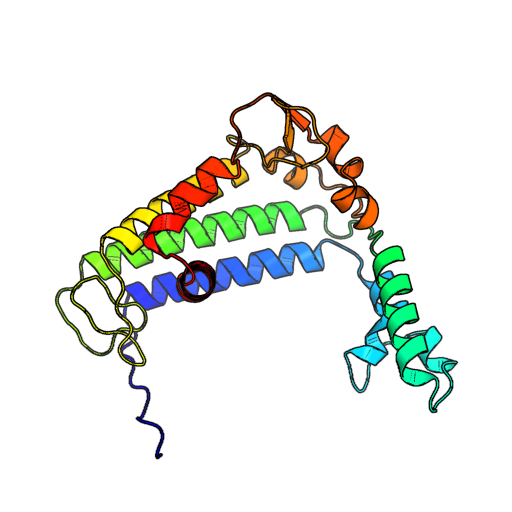 O . LEU A 1 186 ? 8.453 -0.504 -16.401 1.00 95.88 186 LEU A O 1
ATOM 1487 N N . ASP A 1 187 ? 7.540 1.445 -15.802 1.00 96.12 187 ASP A N 1
ATOM 1488 C CA . ASP A 1 187 ? 8.761 2.252 -15.893 1.00 96.12 187 ASP A CA 1
ATOM 1489 C C . ASP A 1 187 ? 8.774 3.214 -14.706 1.00 96.12 187 ASP A C 1
ATOM 1491 O O . ASP A 1 187 ? 8.040 4.203 -14.686 1.00 96.12 187 ASP A O 1
ATOM 1495 N N . MET A 1 188 ? 9.578 2.901 -13.689 1.00 95.50 188 MET A N 1
ATOM 1496 C CA . MET A 1 188 ? 9.582 3.649 -12.430 1.00 95.50 188 MET A CA 1
ATOM 1497 C C . MET A 1 188 ? 9.949 5.123 -12.628 1.00 95.50 188 MET A C 1
ATOM 1499 O O . MET A 1 188 ? 9.360 6.005 -12.002 1.00 95.50 188 MET A O 1
ATOM 1503 N N . VAL A 1 189 ? 10.885 5.415 -13.533 1.00 95.44 189 VAL A N 1
ATOM 1504 C CA . VAL A 1 189 ? 11.313 6.791 -13.805 1.00 95.44 189 VAL A CA 1
ATOM 1505 C C . VAL A 1 189 ? 10.178 7.574 -14.460 1.00 95.44 189 VAL A C 1
ATOM 1507 O O . VAL A 1 189 ? 9.911 8.711 -14.066 1.00 95.44 189 VAL A O 1
ATOM 1510 N N . LEU A 1 190 ? 9.472 6.970 -15.418 1.00 96.31 190 LEU A N 1
ATOM 1511 C CA . LEU A 1 190 ? 8.343 7.616 -16.091 1.00 96.31 190 LEU A CA 1
ATOM 1512 C C . LEU A 1 190 ? 7.082 7.694 -15.221 1.00 96.31 190 LEU A C 1
ATOM 1514 O O . LEU A 1 190 ? 6.297 8.624 -15.404 1.00 96.31 190 LEU A O 1
ATOM 1518 N N . LEU A 1 191 ? 6.899 6.785 -14.258 1.00 95.12 191 LEU A N 1
ATOM 1519 C CA . LEU A 1 191 ? 5.861 6.894 -13.226 1.00 95.12 191 LEU A CA 1
ATOM 1520 C C . LEU A 1 191 ? 6.145 8.083 -12.300 1.00 95.12 191 LEU A C 1
ATOM 1522 O O . LEU A 1 191 ? 5.280 8.935 -12.134 1.00 95.12 191 LEU A O 1
ATOM 1526 N N . ILE A 1 192 ? 7.369 8.211 -11.771 1.00 94.81 192 ILE A N 1
ATOM 1527 C CA . ILE A 1 192 ? 7.770 9.348 -10.915 1.00 94.81 192 ILE A CA 1
ATOM 1528 C C . ILE A 1 192 ? 7.681 10.680 -11.673 1.00 94.81 192 ILE A C 1
ATOM 1530 O O . ILE A 1 192 ? 7.273 11.710 -11.126 1.00 94.81 192 ILE A O 1
ATOM 1534 N N . GLN A 1 193 ? 8.096 10.679 -12.940 1.00 96.19 193 GLN A N 1
ATOM 1535 C CA . GLN A 1 193 ? 8.027 11.856 -13.799 1.00 96.19 193 GLN A CA 1
ATOM 1536 C C . GLN A 1 193 ? 6.584 12.168 -14.238 1.00 96.19 193 GLN A C 1
ATOM 1538 O O . GLN A 1 193 ? 6.268 13.332 -14.486 1.00 96.19 193 GLN A O 1
ATOM 1543 N N . GLY A 1 194 ? 5.713 11.165 -14.317 1.00 95.38 194 GLY A N 1
ATOM 1544 C CA . GLY A 1 194 ? 4.281 11.288 -14.580 1.00 95.38 194 GLY A CA 1
ATOM 1545 C C . GLY A 1 194 ? 3.832 10.984 -16.014 1.00 95.38 194 GLY A C 1
ATOM 1546 O O . GLY A 1 194 ? 2.638 10.807 -16.237 1.00 95.38 194 GLY A O 1
ATOM 1547 N N . SER A 1 195 ? 4.732 10.888 -17.000 1.00 96.06 195 SER A N 1
ATOM 1548 C CA . SER A 1 195 ? 4.343 10.601 -18.398 1.00 96.06 195 SER A CA 1
ATOM 1549 C C . SER A 1 195 ? 3.770 9.200 -18.593 1.00 96.06 195 SER A C 1
ATOM 1551 O O . SER A 1 195 ? 2.914 9.018 -19.457 1.00 96.06 195 SER A O 1
ATOM 1553 N N . ALA A 1 196 ? 4.160 8.232 -17.758 1.00 96.06 196 ALA A N 1
ATOM 1554 C CA . ALA A 1 196 ? 3.557 6.900 -17.772 1.00 96.06 196 ALA A CA 1
ATOM 1555 C C . ALA A 1 196 ? 2.057 6.933 -17.431 1.00 96.06 196 ALA A C 1
ATOM 1557 O O . ALA A 1 196 ? 1.328 6.009 -17.786 1.00 96.06 196 ALA A O 1
ATOM 1558 N N . PHE A 1 197 ? 1.579 8.004 -16.784 1.00 97.06 197 PHE A N 1
ATOM 1559 C CA . PHE A 1 197 ? 0.178 8.129 -16.406 1.00 97.06 197 PHE A CA 1
ATOM 1560 C C . PHE A 1 197 ? -0.730 8.711 -17.489 1.00 97.06 197 PHE A C 1
ATOM 1562 O O . PHE A 1 197 ? -1.942 8.634 -17.325 1.00 97.06 197 PHE A O 1
ATOM 1569 N N . ILE A 1 198 ? -0.189 9.239 -18.597 1.00 96.56 198 ILE A N 1
ATOM 1570 C CA . ILE A 1 198 ? -0.965 9.925 -19.649 1.00 96.56 198 ILE A CA 1
ATOM 1571 C C . ILE A 1 198 ? -2.211 9.135 -20.105 1.00 96.56 198 ILE A C 1
ATOM 1573 O O . ILE A 1 198 ? -3.282 9.737 -20.167 1.00 96.56 198 ILE A O 1
ATOM 1577 N N . PRO A 1 199 ? -2.152 7.811 -20.368 1.00 97.44 199 PRO A N 1
ATOM 1578 C CA . PRO A 1 199 ? -3.336 7.047 -20.781 1.00 97.44 199 PRO A CA 1
ATOM 1579 C C . PRO A 1 199 ? -4.428 6.939 -19.704 1.00 97.44 199 PRO A C 1
ATOM 1581 O O . PRO A 1 199 ? -5.577 6.620 -20.015 1.00 97.44 199 PRO A O 1
ATOM 1584 N N . TYR A 1 200 ? -4.074 7.180 -18.443 1.00 98.00 200 TYR A N 1
ATOM 1585 C CA . TYR A 1 200 ? -4.918 6.984 -17.264 1.00 98.00 200 TYR A CA 1
ATOM 1586 C C . TYR A 1 200 ? -5.421 8.295 -16.659 1.00 98.00 200 TYR A C 1
ATOM 1588 O O . TYR A 1 200 ? -6.100 8.253 -15.636 1.00 98.00 200 TYR A O 1
ATOM 1596 N N . LEU A 1 201 ? -5.084 9.439 -17.261 1.00 98.00 201 LEU A N 1
ATOM 1597 C CA . LEU A 1 201 ? -5.564 10.736 -16.804 1.00 98.00 201 LEU A CA 1
ATOM 1598 C C . LEU A 1 201 ? -7.033 10.926 -17.168 1.00 98.00 201 LEU A C 1
ATOM 1600 O O . LEU A 1 201 ? -7.438 10.659 -18.302 1.00 98.00 201 LEU A O 1
ATOM 1604 N N . GLU A 1 202 ? -7.810 11.400 -16.202 1.00 98.12 202 GLU A N 1
ATOM 1605 C CA . GLU A 1 202 ? -9.221 11.745 -16.356 1.00 98.12 202 GLU A CA 1
ATOM 1606 C C . GLU A 1 202 ? -9.545 13.016 -15.572 1.00 98.12 202 GLU A C 1
ATOM 1608 O O . GLU A 1 202 ? -8.811 13.402 -14.659 1.00 98.12 202 GLU A O 1
ATOM 1613 N N . GLU A 1 203 ? -10.646 13.669 -15.935 1.00 97.56 203 GLU A N 1
ATOM 1614 C CA . GLU A 1 203 ? -11.229 14.746 -15.138 1.00 97.56 203 GLU A CA 1
ATOM 1615 C C . GLU A 1 203 ? -12.220 14.155 -14.133 1.00 97.56 203 GLU A C 1
ATOM 1617 O O . GLU A 1 203 ? -13.023 13.285 -14.474 1.00 97.56 203 GLU A O 1
ATOM 1622 N N . GLY A 1 204 ? -12.182 14.621 -12.885 1.00 95.62 204 GLY A N 1
ATOM 1623 C CA . GLY A 1 204 ? -13.048 14.081 -11.841 1.00 95.62 204 GLY A CA 1
ATOM 1624 C C . GLY A 1 204 ? -12.690 14.554 -10.435 1.00 95.62 204 GLY A C 1
ATOM 1625 O O . GLY A 1 204 ? -11.793 15.384 -10.261 1.00 95.62 204 GLY A O 1
ATOM 1626 N N . PRO A 1 205 ? -13.390 14.049 -9.407 1.00 96.50 205 PRO A N 1
ATOM 1627 C CA . PRO A 1 205 ? -13.075 14.379 -8.025 1.00 96.50 205 PRO A CA 1
ATOM 1628 C C . PRO A 1 205 ? -11.720 13.777 -7.621 1.00 96.50 205 PRO A C 1
ATOM 1630 O O . PRO A 1 205 ? -11.408 12.621 -7.917 1.00 96.50 205 PRO A O 1
ATOM 1633 N N . MET A 1 206 ? -10.911 14.571 -6.921 1.00 96.19 206 MET A N 1
ATOM 1634 C CA . MET A 1 206 ? -9.572 14.176 -6.480 1.00 96.19 206 MET A CA 1
ATOM 1635 C C . MET A 1 206 ? -9.583 13.605 -5.066 1.00 96.19 206 MET A C 1
ATOM 1637 O O . MET A 1 206 ? -10.282 14.106 -4.184 1.00 96.19 206 MET A O 1
ATOM 1641 N N . SER A 1 207 ? -8.728 12.611 -4.836 1.00 96.69 207 SER A N 1
ATOM 1642 C CA . SER A 1 207 ? -8.262 12.252 -3.497 1.00 96.69 207 SER A CA 1
ATOM 1643 C C . SER A 1 207 ? -6.990 13.041 -3.174 1.00 96.69 207 SER A C 1
ATOM 1645 O O . SER A 1 207 ? -5.867 12.550 -3.291 1.00 96.69 207 SER A O 1
ATOM 1647 N N . ASP A 1 208 ? -7.160 14.327 -2.877 1.00 92.88 208 ASP A N 1
ATOM 1648 C CA . ASP A 1 208 ? -6.055 15.278 -2.762 1.00 92.88 208 ASP A CA 1
ATOM 1649 C C . ASP A 1 208 ? -5.441 15.376 -1.359 1.00 92.88 208 ASP A C 1
ATOM 1651 O O . ASP A 1 208 ? -5.891 14.775 -0.380 1.00 92.88 208 ASP A O 1
ATOM 1655 N 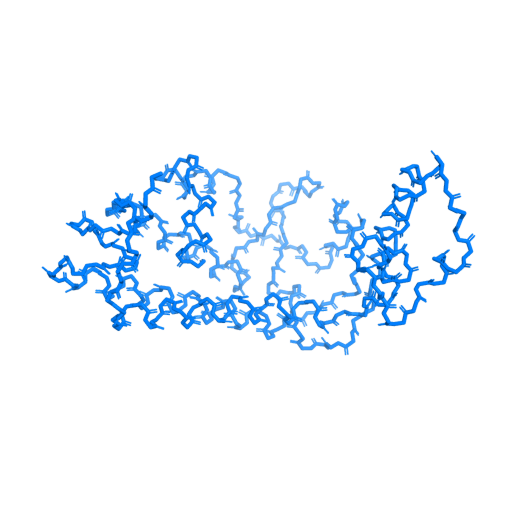N . ARG A 1 209 ? -4.368 16.167 -1.263 1.00 92.25 209 ARG A N 1
ATOM 1656 C CA . ARG A 1 209 ? -3.627 16.367 -0.017 1.00 92.25 209 ARG A CA 1
ATOM 1657 C C . ARG A 1 209 ? -4.513 16.901 1.110 1.00 92.25 209 ARG A C 1
ATOM 1659 O O . ARG A 1 209 ? -4.365 16.440 2.238 1.00 92.25 209 ARG A O 1
ATOM 1666 N N . ASP A 1 210 ? -5.412 17.836 0.822 1.00 93.31 210 ASP A N 1
ATOM 1667 C CA . ASP A 1 210 ? -6.280 18.457 1.830 1.00 93.31 210 ASP A CA 1
ATOM 1668 C C . ASP A 1 210 ? -7.342 17.470 2.331 1.00 93.31 210 ASP A C 1
ATOM 1670 O O . ASP A 1 210 ? -7.730 17.475 3.503 1.00 93.31 210 ASP A O 1
ATOM 1674 N N . THR A 1 211 ? -7.798 16.571 1.460 1.00 93.69 211 THR A N 1
ATOM 1675 C CA . THR A 1 211 ? -8.632 15.429 1.834 1.00 93.69 211 THR A CA 1
ATOM 1676 C C . THR A 1 211 ? -7.876 14.505 2.781 1.00 93.69 211 THR A C 1
ATOM 1678 O O . THR A 1 211 ? -8.341 14.281 3.899 1.00 93.69 211 THR A O 1
ATOM 1681 N N . TRP A 1 212 ? -6.672 14.062 2.413 1.00 95.75 212 TRP A N 1
ATOM 1682 C CA . TRP A 1 212 ? -5.863 13.183 3.262 1.00 95.75 212 TRP A CA 1
ATOM 1683 C C . TRP A 1 212 ? -5.476 13.819 4.600 1.00 95.75 212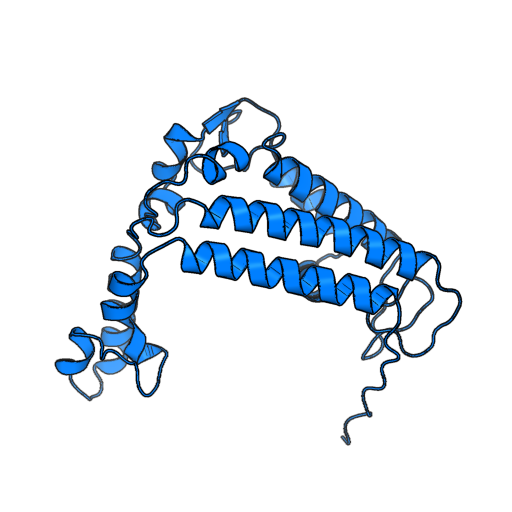 TRP A C 1
ATOM 1685 O O . TRP A 1 212 ? -5.558 13.149 5.625 1.00 95.75 212 TRP A O 1
ATOM 1695 N N . GLN A 1 213 ? -5.136 15.110 4.631 1.00 95.38 213 GLN A N 1
ATOM 1696 C CA . GLN A 1 213 ? -4.847 15.832 5.876 1.00 95.38 213 GLN A CA 1
ATOM 1697 C C . GLN A 1 213 ? -6.018 15.797 6.859 1.00 95.38 213 GLN A C 1
ATOM 1699 O O . GLN A 1 213 ? -5.794 15.639 8.056 1.00 95.38 213 GLN A O 1
ATOM 1704 N N . ARG A 1 214 ? -7.258 15.918 6.368 1.00 95.25 214 ARG A N 1
ATOM 1705 C CA . ARG A 1 214 ? -8.463 15.824 7.204 1.00 95.25 214 ARG A CA 1
ATOM 1706 C C . ARG A 1 214 ? -8.723 14.395 7.670 1.00 95.25 214 ARG A C 1
ATOM 1708 O O . ARG A 1 214 ? -9.026 14.200 8.841 1.00 95.25 214 ARG A O 1
ATOM 1715 N N . LEU A 1 215 ? -8.578 13.416 6.776 1.00 96.38 215 LEU A N 1
ATOM 1716 C CA . LEU A 1 215 ? -8.828 12.003 7.079 1.00 96.38 215 LEU A CA 1
ATOM 1717 C C . LEU A 1 215 ? -7.889 11.462 8.162 1.00 96.38 215 LEU A C 1
ATOM 1719 O O . LEU A 1 215 ? -8.331 10.742 9.053 1.00 96.38 215 LEU A O 1
ATOM 1723 N N . ILE A 1 216 ? -6.606 11.829 8.109 1.00 96.06 216 ILE A N 1
ATOM 1724 C CA . ILE A 1 216 ? -5.597 11.309 9.045 1.00 96.06 216 ILE A CA 1
ATOM 1725 C C . ILE A 1 216 ? -5.444 12.162 10.312 1.00 96.06 216 ILE A C 1
ATOM 1727 O O . ILE A 1 216 ? -4.699 11.787 11.220 1.00 96.06 216 ILE A O 1
ATOM 1731 N N . GLN A 1 217 ? -6.139 13.302 10.399 1.00 96.62 217 GLN A N 1
ATOM 1732 C CA . GLN A 1 217 ? -6.057 14.218 11.539 1.00 96.62 217 GLN A CA 1
ATOM 1733 C C . GLN A 1 217 ? -6.296 13.528 12.898 1.00 96.62 217 GLN A C 1
ATOM 1735 O O . GLN A 1 217 ? -5.503 13.798 13.805 1.00 96.62 217 GLN A O 1
ATOM 1740 N N . PRO A 1 218 ? -7.271 12.601 13.054 1.00 96.75 218 PRO A N 1
ATOM 1741 C CA . PRO A 1 218 ? -7.526 11.929 14.334 1.00 96.75 218 PRO A CA 1
ATOM 1742 C C . PRO A 1 218 ? -6.350 11.109 14.879 1.00 96.75 218 PRO A C 1
ATOM 1744 O O . PRO A 1 218 ? -6.298 10.808 16.068 1.00 96.75 218 PRO A O 1
ATOM 1747 N N . PHE A 1 219 ? -5.404 10.727 14.023 1.00 96.25 219 PHE A N 1
ATOM 1748 C CA . PHE A 1 219 ? -4.274 9.870 14.385 1.00 96.25 219 PHE A CA 1
ATOM 1749 C C . PHE A 1 219 ? -2.991 10.661 14.656 1.00 96.25 219 PHE A C 1
ATOM 1751 O O . PHE A 1 219 ? -2.050 10.131 15.252 1.00 96.25 219 PHE A O 1
ATOM 1758 N N . GLY A 1 220 ? -2.925 11.915 14.193 1.00 94.62 220 GLY A N 1
ATOM 1759 C CA . GLY A 1 220 ? -1.715 12.730 14.251 1.00 94.62 220 GLY A CA 1
ATOM 1760 C C . GLY A 1 220 ? -0.491 11.996 13.669 1.00 94.62 220 GLY A C 1
ATOM 1761 O O . GLY A 1 220 ? -0.609 11.288 12.666 1.00 94.62 220 GLY A O 1
ATOM 1762 N N . PRO A 1 221 ? 0.693 12.107 14.299 1.00 94.12 221 PRO A N 1
ATOM 1763 C CA . PRO A 1 221 ? 1.897 11.384 13.875 1.00 94.12 221 PRO A CA 1
ATOM 1764 C C . PRO A 1 221 ? 1.785 9.850 13.936 1.00 94.12 221 PRO A C 1
ATOM 1766 O O . PRO A 1 221 ? 2.615 9.161 13.351 1.00 94.12 221 PRO A O 1
ATOM 1769 N N . GLY A 1 222 ? 0.787 9.308 14.645 1.00 94.69 222 GLY A N 1
ATOM 1770 C CA . GLY A 1 222 ? 0.590 7.869 14.836 1.00 94.69 222 GLY A CA 1
ATOM 1771 C C . GLY A 1 222 ? -0.080 7.153 13.662 1.00 94.69 222 GLY A C 1
ATOM 1772 O O . GLY A 1 222 ? -0.145 5.925 13.678 1.00 94.69 222 GLY A O 1
ATOM 1773 N N . PHE A 1 223 ? -0.549 7.883 12.641 1.00 95.88 223 PHE A N 1
ATOM 1774 C CA . PHE A 1 223 ? -1.261 7.302 11.495 1.00 95.88 223 PHE A CA 1
ATOM 1775 C C . PHE A 1 223 ? -0.537 6.111 10.840 1.00 95.88 223 PHE A C 1
ATOM 1777 O O . PHE A 1 223 ? -1.183 5.080 10.672 1.00 95.88 223 PHE A O 1
ATOM 1784 N N . PRO A 1 224 ? 0.773 6.173 10.510 1.00 94.38 224 PRO A N 1
ATOM 1785 C CA . PRO A 1 224 ? 1.430 5.066 9.810 1.00 94.38 224 PRO A CA 1
ATOM 1786 C C . PRO A 1 224 ? 1.435 3.764 10.615 1.00 94.38 224 PRO A C 1
ATOM 1788 O O . PRO A 1 224 ? 1.199 2.696 10.060 1.00 94.38 224 PRO A O 1
ATOM 1791 N N . MET A 1 225 ? 1.669 3.858 11.928 1.00 93.56 225 MET A N 1
ATOM 1792 C CA . MET A 1 225 ? 1.642 2.694 12.814 1.00 93.56 225 MET A CA 1
ATOM 1793 C C . MET A 1 225 ? 0.222 2.160 12.989 1.00 93.56 225 MET A C 1
ATOM 1795 O O . MET A 1 225 ? 0.032 0.949 12.980 1.00 93.56 225 MET A O 1
ATOM 1799 N N . PHE A 1 226 ? -0.769 3.049 13.110 1.00 95.19 226 PHE A N 1
ATOM 1800 C CA . PHE A 1 226 ? -2.171 2.648 13.197 1.00 95.19 226 PHE A CA 1
ATOM 1801 C C . PHE A 1 226 ? -2.625 1.910 11.936 1.00 95.19 226 PHE A C 1
ATOM 1803 O O . PHE A 1 226 ? -3.212 0.839 12.054 1.00 95.19 226 PHE A O 1
ATOM 1810 N N . ALA A 1 227 ? -2.335 2.461 10.751 1.00 94.62 227 ALA A N 1
ATOM 1811 C CA . ALA A 1 227 ? -2.683 1.854 9.471 1.00 94.62 227 ALA A CA 1
ATOM 1812 C C . ALA A 1 227 ? -2.034 0.472 9.346 1.00 94.62 227 ALA A C 1
ATOM 1814 O O . ALA A 1 227 ? -2.742 -0.519 9.232 1.00 94.62 227 ALA A O 1
ATOM 1815 N N . LEU A 1 228 ? -0.710 0.386 9.534 1.00 93.25 228 LEU A N 1
ATOM 1816 C CA . LEU A 1 228 ? 0.014 -0.885 9.468 1.00 93.25 228 LEU A CA 1
ATOM 1817 C C . LEU A 1 228 ? -0.522 -1.934 10.448 1.00 93.25 228 LEU A C 1
ATOM 1819 O O . LEU A 1 228 ? -0.434 -3.121 10.161 1.00 93.25 228 LEU A O 1
ATOM 1823 N N . TRP A 1 229 ? -1.019 -1.523 11.614 1.00 93.19 229 TRP A N 1
ATOM 1824 C CA . TRP A 1 229 ? -1.569 -2.443 12.602 1.00 93.19 229 TRP A CA 1
ATOM 1825 C C . TRP A 1 229 ? -3.028 -2.812 12.329 1.00 93.19 229 TRP A C 1
ATOM 1827 O O . TRP A 1 229 ? -3.400 -3.949 12.572 1.00 93.19 229 TRP A O 1
ATOM 1837 N N . SER A 1 230 ? -3.840 -1.902 11.793 1.00 89.38 230 SER A N 1
ATOM 1838 C CA . SER A 1 230 ? -5.296 -2.061 11.611 1.00 89.38 230 SER A CA 1
ATOM 1839 C C . SER A 1 230 ? -5.714 -2.521 10.203 1.00 89.38 230 SER A C 1
ATOM 1841 O O . SER A 1 230 ? -6.908 -2.781 9.988 1.00 89.38 230 SER A O 1
ATOM 1843 N N . ASN A 1 231 ? -4.718 -2.676 9.311 1.00 66.56 231 ASN A N 1
ATOM 1844 C CA . ASN A 1 231 ? -4.699 -3.004 7.869 1.00 66.56 231 ASN A CA 1
ATOM 1845 C C . ASN A 1 231 ? -4.418 -1.825 6.931 1.00 66.56 231 ASN A C 1
ATOM 1847 O O . ASN A 1 231 ? -5.378 -1.112 6.582 1.00 66.56 231 ASN A O 1
#

pLDDT: mean 92.82, std 9.46, range [41.84, 98.75]